Protein AF-A0A4R6N7V6-F1 (afdb_monomer_lite)

Foldseek 3Di:
DDDDDDDDDDDDPPPPPPPPPPADDLVLQAAKKWWDDDPDPPDDDQHIWMWHQHPPQKIWIDRVPDIDIFGWDDDPPFDIDTPPDPDWGFPDRDDQWTWIDDPNDITIIGGDDNPLLDDDLVLQVQLLVCLLVVVPVSVVVNVVSPDQQCQARPPFRDGSLLSNLLNQRQVSNVVSVVSPHDQCDATNVRDGSLRNNVVCPDDDRSVNVNVVSVVVPDD

Sequence (219 aa):
MRPPLAALGLVCALLGTVAQAKPPTAAALQGKWCWHETQTQGQSWPEKAQVEWLPQGRYSWSEPPFHLEGRWSLKPPDELEMSHHRGFRILLLQGDELHLGQFGGVFKFRRGSCAANSFSGQDRLSFHNAAASGDLPTLQKYLERGMSANLQDQVDGDTALIKAAKFCRPEAAQMLLARGADVGLRNQDGRRALDYARESRFHRGCAPLLQTLQDKTRP

Secondary structure (DSSP, 8-state):
---------------------PPPPHHHH-EEEEE-----TT--PPS--EEEEEGGGEEEEEETTEEEEEEEEEETTTEEEESS---EEEEEEETTEEEEEETTEEEEEEES-TTTT---HHHHHHHHHHHHHT-HHHHHHHHHTT--TTPBPSSS--BHHHHHHHTT-HHHHHHHHHTT--TT---TTS--HHHHHHH-TT-TT-HHHHHHHHHHH--

Structure (mmCIF, N/CA/C/O backbone):
data_AF-A0A4R6N7V6-F1
#
_entry.id   AF-A0A4R6N7V6-F1
#
loop_
_atom_site.group_PDB
_atom_site.id
_atom_site.type_symbol
_atom_site.label_atom_id
_atom_site.label_alt_id
_atom_site.label_comp_id
_atom_site.label_asym_id
_atom_site.label_entity_id
_atom_site.label_seq_id
_atom_site.pdbx_PDB_ins_code
_atom_site.Cartn_x
_atom_site.Cartn_y
_atom_site.Cartn_z
_atom_site.occupancy
_atom_site.B_iso_or_equiv
_atom_site.auth_seq_id
_atom_site.auth_comp_id
_atom_site.auth_asym_id
_atom_site.auth_atom_id
_atom_site.pdbx_PDB_model_num
ATOM 1 N N . MET A 1 1 ? -73.684 -20.434 -11.162 1.00 37.59 1 MET A N 1
ATOM 2 C CA . MET A 1 1 ? -73.554 -21.905 -11.244 1.00 37.59 1 MET A CA 1
ATOM 3 C C . MET A 1 1 ? -72.088 -22.259 -11.030 1.00 37.59 1 MET A C 1
ATOM 5 O O . MET A 1 1 ? -71.254 -21.724 -11.744 1.00 37.59 1 MET A O 1
ATOM 9 N N . ARG A 1 2 ? -71.765 -23.071 -10.017 1.00 38.47 2 ARG A N 1
ATOM 10 C CA . ARG A 1 2 ? -70.457 -23.742 -9.894 1.00 38.47 2 ARG A CA 1
ATOM 11 C C . ARG A 1 2 ? -70.564 -25.136 -10.518 1.00 38.47 2 ARG A C 1
ATOM 13 O O . ARG A 1 2 ? -71.610 -25.762 -10.347 1.00 38.47 2 ARG A O 1
ATOM 20 N N . PRO A 1 3 ? -69.473 -25.645 -11.107 1.00 36.84 3 PRO A N 1
ATOM 21 C CA . PRO A 1 3 ? -69.065 -27.024 -10.847 1.00 36.84 3 PRO A CA 1
ATOM 22 C C . PRO A 1 3 ? -67.589 -27.136 -10.383 1.00 36.84 3 PRO A C 1
ATOM 24 O O . PRO A 1 3 ? -66.882 -26.125 -10.371 1.00 36.84 3 PRO A O 1
ATOM 27 N N . PRO A 1 4 ? -67.152 -28.322 -9.899 1.00 38.34 4 PRO A N 1
ATOM 28 C CA . PRO A 1 4 ? -66.131 -28.446 -8.854 1.00 38.34 4 PRO A CA 1
ATOM 29 C C . PRO A 1 4 ? -64.849 -29.235 -9.227 1.00 38.34 4 PRO A C 1
ATOM 31 O O . PRO A 1 4 ? -64.819 -29.984 -10.191 1.00 38.34 4 PRO A O 1
ATOM 34 N N . LEU A 1 5 ? -63.849 -29.076 -8.344 1.00 36.34 5 LEU A N 1
ATOM 35 C CA . LEU A 1 5 ? -62.817 -30.015 -7.850 1.00 36.34 5 LEU A CA 1
ATOM 36 C C . LEU A 1 5 ? -61.797 -30.712 -8.793 1.00 36.34 5 LEU A C 1
ATOM 38 O O . LEU A 1 5 ? -62.112 -31.662 -9.493 1.00 36.34 5 LEU A O 1
ATOM 42 N N . ALA A 1 6 ? -60.527 -30.351 -8.526 1.00 36.16 6 ALA A N 1
ATOM 43 C CA . ALA A 1 6 ? -59.364 -31.219 -8.240 1.00 36.16 6 ALA A CA 1
ATOM 44 C C . ALA A 1 6 ? -58.473 -31.769 -9.381 1.00 36.16 6 ALA A C 1
ATOM 46 O O . ALA A 1 6 ? -58.868 -32.666 -10.111 1.00 36.16 6 ALA A O 1
ATOM 47 N N . ALA A 1 7 ? -57.209 -31.304 -9.396 1.00 33.12 7 ALA A N 1
ATOM 48 C CA . ALA A 1 7 ? -55.945 -32.066 -9.547 1.00 33.12 7 ALA A CA 1
ATOM 49 C C . ALA A 1 7 ? -54.769 -31.051 -9.623 1.00 33.12 7 ALA A C 1
ATOM 51 O O . ALA A 1 7 ? -54.726 -30.238 -10.535 1.00 33.12 7 ALA A O 1
ATOM 52 N N . LEU A 1 8 ? -53.984 -30.850 -8.553 1.00 34.19 8 LEU A N 1
ATOM 53 C CA . LEU A 1 8 ? -52.714 -31.530 -8.203 1.00 34.19 8 LEU A CA 1
ATOM 54 C C . LEU A 1 8 ? -51.454 -30.932 -8.870 1.00 34.19 8 LEU A C 1
ATOM 56 O O . LEU A 1 8 ? -51.364 -30.866 -10.087 1.00 34.19 8 LEU A O 1
ATOM 60 N N . GLY A 1 9 ? -50.459 -30.592 -8.033 1.00 30.03 9 GLY A N 1
ATOM 61 C CA . GLY A 1 9 ? -49.069 -30.270 -8.410 1.00 30.03 9 GLY A CA 1
ATOM 62 C C . GLY A 1 9 ? -48.677 -28.825 -8.083 1.00 30.03 9 GLY A C 1
ATOM 63 O O . GLY A 1 9 ? -48.771 -27.959 -8.936 1.00 30.03 9 GLY A O 1
ATOM 64 N N . LEU A 1 10 ? -48.491 -28.438 -6.818 1.00 39.94 10 LEU A N 1
ATOM 65 C CA . LEU A 1 10 ? -47.272 -28.589 -6.005 1.00 39.94 10 LEU A CA 1
ATOM 66 C C . LEU A 1 10 ? -46.024 -27.885 -6.587 1.00 39.94 10 LEU A C 1
ATOM 68 O O . LEU A 1 10 ? -45.655 -28.098 -7.734 1.00 39.94 10 LEU A O 1
ATOM 72 N N . VAL A 1 11 ? -45.320 -27.194 -5.680 1.00 35.72 11 VAL A N 1
ATOM 73 C CA . VAL A 1 11 ? -43.913 -26.746 -5.731 1.00 35.72 11 VAL A CA 1
ATOM 74 C C . VAL A 1 11 ? -43.648 -25.350 -6.311 1.00 35.72 11 VAL A C 1
ATOM 76 O O . VAL A 1 11 ? -43.401 -25.179 -7.494 1.00 35.72 11 VAL A O 1
ATOM 79 N N . CYS A 1 12 ? -43.595 -24.345 -5.429 1.00 32.97 12 CYS A N 1
ATOM 80 C CA . CYS A 1 12 ? -42.312 -23.749 -5.017 1.00 32.97 12 CYS A CA 1
ATOM 81 C C . CYS A 1 12 ? -42.538 -22.712 -3.903 1.00 32.97 12 CYS A C 1
ATOM 83 O O . CYS A 1 12 ? -42.585 -21.505 -4.130 1.00 32.97 12 CYS A O 1
ATOM 85 N N . ALA A 1 13 ? -42.663 -23.191 -2.664 1.00 41.22 13 ALA A N 1
ATOM 86 C CA . ALA A 1 13 ? -42.393 -22.357 -1.502 1.00 41.22 13 ALA A CA 1
ATOM 87 C C . ALA A 1 13 ? -40.869 -22.196 -1.395 1.00 41.22 13 ALA A C 1
ATOM 89 O O . ALA A 1 13 ? -40.188 -23.060 -0.852 1.00 41.22 13 ALA A O 1
ATOM 90 N N . LEU A 1 14 ? -40.331 -21.106 -1.938 1.00 40.03 14 LEU A N 1
ATOM 91 C CA . LEU A 1 14 ? -39.001 -20.613 -1.583 1.00 40.03 14 LEU A CA 1
ATOM 92 C C . LEU A 1 14 ? -39.169 -19.330 -0.772 1.00 40.03 14 LEU A C 1
ATOM 94 O O . LEU A 1 14 ? -38.752 -18.249 -1.171 1.00 40.03 14 LEU A O 1
ATOM 98 N N . LEU A 1 15 ? -39.767 -19.469 0.413 1.00 37.91 15 LEU A N 1
ATOM 99 C CA . LEU A 1 15 ? -39.394 -18.603 1.524 1.00 37.91 15 LEU A CA 1
ATOM 100 C C . LEU A 1 15 ? -38.026 -19.095 1.993 1.00 37.91 15 LEU A C 1
ATOM 102 O O . LEU A 1 15 ? -37.909 -19.851 2.954 1.00 37.91 15 LEU A O 1
ATOM 106 N N . GLY A 1 16 ? -36.988 -18.714 1.245 1.00 34.88 16 GLY A N 1
ATOM 107 C CA . GLY A 1 16 ? -35.634 -18.745 1.764 1.00 34.88 16 GLY A CA 1
ATOM 108 C C . GLY A 1 16 ? -35.645 -17.883 3.014 1.00 34.88 16 GLY A C 1
ATOM 109 O O . GLY A 1 16 ? -35.872 -16.677 2.939 1.00 34.88 16 GLY A O 1
ATOM 110 N N . THR A 1 17 ? -35.488 -18.518 4.169 1.00 36.88 17 THR A N 1
ATOM 111 C CA . THR A 1 17 ? -35.248 -17.831 5.428 1.00 36.88 17 THR A CA 1
ATOM 112 C C . THR A 1 17 ? -34.078 -16.889 5.195 1.00 36.88 17 THR A C 1
ATOM 114 O O . THR A 1 17 ? -32.943 -17.343 5.038 1.00 36.88 17 THR A O 1
ATOM 117 N N . VAL A 1 18 ? -34.342 -15.584 5.144 1.00 37.91 18 VAL A N 1
ATOM 118 C CA . VAL A 1 18 ? -33.296 -14.596 5.380 1.00 37.91 18 VAL A CA 1
ATOM 119 C C . VAL A 1 18 ? -32.830 -14.917 6.790 1.00 37.91 18 VAL A C 1
ATOM 121 O O . VAL A 1 18 ? -33.554 -14.654 7.750 1.00 37.91 18 VAL A O 1
ATOM 124 N N . ALA A 1 19 ? -31.699 -15.613 6.914 1.00 36.16 19 ALA A N 1
ATOM 125 C CA . ALA A 1 19 ? -31.069 -15.824 8.200 1.00 36.16 19 ALA A CA 1
ATOM 126 C C . ALA A 1 19 ? -30.895 -14.427 8.791 1.00 36.16 19 ALA A C 1
ATOM 128 O O . ALA A 1 19 ? -30.128 -13.622 8.263 1.00 36.16 19 ALA A O 1
ATOM 129 N N . GLN A 1 20 ? -31.693 -14.098 9.808 1.00 40.09 20 GLN A N 1
ATOM 130 C CA . GLN A 1 20 ? -31.536 -12.848 10.528 1.00 40.09 20 GLN A CA 1
ATOM 131 C C . GLN A 1 20 ? -30.113 -12.867 11.064 1.00 40.09 20 GLN A C 1
ATOM 133 O O . GLN A 1 20 ? -29.783 -13.675 11.935 1.00 40.09 20 GLN A O 1
ATOM 138 N N . ALA A 1 21 ? -29.250 -12.032 10.484 1.00 53.94 21 ALA A N 1
ATOM 139 C CA . ALA A 1 21 ? -27.926 -11.809 11.020 1.00 53.94 21 ALA A CA 1
ATOM 140 C C . ALA A 1 21 ? -28.129 -11.379 12.474 1.00 53.94 21 ALA A C 1
ATOM 142 O O . ALA A 1 21 ? -28.803 -10.384 12.747 1.00 53.94 21 ALA A O 1
ATOM 143 N N . LYS A 1 22 ? -27.642 -12.199 13.410 1.00 59.88 22 LYS A N 1
ATOM 144 C CA . LYS A 1 22 ? -27.745 -11.913 14.840 1.00 59.88 22 LYS A CA 1
ATOM 145 C C . LYS A 1 22 ? -27.205 -10.495 15.069 1.00 59.88 22 LYS A C 1
ATOM 147 O O . LYS A 1 22 ? -26.125 -10.200 14.551 1.00 59.88 22 LYS A O 1
ATOM 152 N N . PRO A 1 23 ? -27.916 -9.628 15.811 1.00 66.19 23 PRO A N 1
ATOM 153 C CA . PRO A 1 23 ? -27.448 -8.270 16.042 1.00 66.19 23 PRO A CA 1
ATOM 154 C C . PRO A 1 23 ? -26.047 -8.303 16.674 1.00 66.19 23 PRO A C 1
ATOM 156 O O . PRO A 1 23 ? -25.767 -9.193 17.493 1.00 66.19 23 PRO A O 1
ATOM 159 N N . PRO A 1 24 ? -25.155 -7.373 16.288 1.00 72.56 24 PRO A N 1
ATOM 160 C CA . PRO A 1 24 ? -23.795 -7.331 16.806 1.00 72.56 24 PRO A CA 1
ATOM 161 C C . PRO A 1 24 ? -23.833 -7.208 18.332 1.00 72.56 24 PRO A C 1
ATOM 163 O O . PRO A 1 24 ? -24.584 -6.410 18.892 1.00 72.56 24 PRO A O 1
ATOM 166 N N . THR A 1 25 ? -23.044 -8.027 19.028 1.00 82.38 25 THR A N 1
ATOM 167 C CA . THR A 1 25 ? -22.986 -8.001 20.495 1.00 82.38 25 THR A CA 1
ATOM 168 C C . THR A 1 25 ? -21.768 -7.226 20.969 1.00 82.38 25 THR A C 1
ATOM 170 O O . THR A 1 25 ? -20.714 -7.242 20.333 1.00 82.38 25 THR A O 1
ATOM 173 N N . ALA A 1 26 ? -21.877 -6.603 22.144 1.00 81.31 26 ALA A N 1
ATOM 174 C CA . ALA A 1 26 ? -20.753 -5.893 22.747 1.00 81.31 26 ALA A CA 1
ATOM 175 C C . ALA A 1 26 ? -19.537 -6.815 22.968 1.00 81.31 26 ALA A C 1
ATOM 177 O O . ALA A 1 26 ? -18.400 -6.399 22.776 1.00 81.31 26 ALA A O 1
ATOM 178 N N . ALA A 1 27 ? -19.774 -8.084 23.314 1.00 85.44 27 ALA A N 1
ATOM 179 C CA . ALA A 1 27 ? -18.719 -9.083 23.471 1.00 85.44 27 ALA A CA 1
ATOM 180 C C . ALA A 1 27 ? -17.977 -9.366 22.153 1.00 85.44 27 ALA A C 1
ATOM 182 O O . ALA A 1 27 ? -16.760 -9.508 22.161 1.00 85.44 27 ALA A O 1
ATOM 183 N N . ALA A 1 28 ? -18.685 -9.398 21.019 1.00 86.19 28 ALA A N 1
ATOM 184 C CA . ALA A 1 28 ? -18.066 -9.628 19.716 1.00 86.19 28 ALA A CA 1
ATOM 185 C C . ALA A 1 28 ? -17.146 -8.475 19.290 1.00 86.19 28 ALA A C 1
ATOM 187 O O . ALA A 1 28 ? -16.177 -8.715 18.577 1.00 86.19 28 ALA A O 1
ATOM 188 N N . LEU A 1 29 ? -17.397 -7.249 19.755 1.00 88.12 29 LEU A N 1
ATOM 189 C CA . LEU A 1 29 ? -16.518 -6.108 19.503 1.00 88.12 29 LEU A CA 1
ATOM 190 C C . LEU A 1 29 ? -15.270 -6.088 20.386 1.00 88.12 29 LEU A C 1
ATOM 192 O O . LEU A 1 29 ? -14.290 -5.477 19.991 1.00 88.12 29 LEU A O 1
ATOM 196 N N . GLN A 1 30 ? -15.256 -6.732 21.553 1.00 90.69 30 GLN A N 1
ATOM 197 C CA . GLN A 1 30 ? -14.123 -6.615 22.478 1.00 90.69 30 GLN A CA 1
ATOM 198 C C . GLN A 1 30 ? -12.783 -7.014 21.840 1.00 90.69 30 GLN A C 1
ATOM 200 O O . GLN A 1 30 ? -12.695 -7.996 21.099 1.00 90.69 30 GLN A O 1
ATOM 205 N N . GLY A 1 31 ? -11.735 -6.258 22.170 1.00 89.44 31 GLY A N 1
ATOM 206 C CA . GLY A 1 31 ? -10.368 -6.476 21.698 1.00 89.44 31 GLY A CA 1
ATOM 207 C C . GLY A 1 31 ? -9.863 -5.406 20.730 1.00 89.44 31 GLY A C 1
ATOM 208 O O . GLY A 1 31 ? -10.498 -4.371 20.529 1.00 89.44 31 GLY A O 1
ATOM 209 N N . LYS A 1 32 ? -8.680 -5.664 20.162 1.00 89.94 32 LYS A N 1
ATOM 210 C CA . LYS A 1 32 ? -7.960 -4.758 19.259 1.00 89.94 32 LYS A CA 1
ATOM 211 C C . LYS A 1 32 ? -8.359 -4.977 17.806 1.00 89.94 32 LYS A C 1
ATOM 213 O O . LYS A 1 32 ? -8.341 -6.108 17.316 1.00 89.94 32 LYS A O 1
ATOM 218 N N . TRP A 1 33 ? -8.648 -3.876 17.128 1.00 89.69 33 TRP A N 1
ATOM 219 C CA . TRP A 1 33 ? -9.043 -3.822 15.732 1.00 89.69 33 TRP A CA 1
ATOM 220 C C . TRP A 1 33 ? -8.186 -2.808 14.998 1.00 89.69 33 TRP A C 1
ATOM 222 O O . TRP A 1 33 ? -8.053 -1.656 15.410 1.00 89.69 33 TRP A O 1
ATOM 232 N N . CYS A 1 34 ? -7.616 -3.248 13.889 1.00 84.75 34 CYS A N 1
ATOM 233 C CA . CYS A 1 34 ? -6.661 -2.478 13.118 1.00 84.75 34 CYS A CA 1
ATOM 234 C C . CYS A 1 34 ? -7.276 -2.138 11.776 1.00 84.75 34 CYS A C 1
ATOM 236 O O . CYS A 1 34 ? -7.773 -3.029 11.087 1.00 84.75 34 CYS A O 1
ATOM 238 N N . TRP A 1 35 ? -7.239 -0.865 11.403 1.00 80.81 35 TRP A N 1
ATOM 239 C CA . TRP A 1 35 ? -7.712 -0.435 10.098 1.00 80.81 35 TRP A CA 1
ATOM 240 C C . TRP A 1 35 ? -6.975 -1.190 8.986 1.00 80.81 35 TRP A C 1
ATOM 242 O O . TRP A 1 35 ? -5.749 -1.321 9.017 1.00 80.81 35 TRP A O 1
ATOM 252 N N . HIS A 1 36 ? -7.722 -1.688 8.004 1.00 71.81 36 HIS A N 1
ATOM 253 C CA . HIS A 1 36 ? -7.173 -2.255 6.779 1.00 71.81 36 HIS A CA 1
ATOM 254 C C . HIS A 1 36 ? -8.005 -1.772 5.599 1.00 71.81 36 HIS A C 1
ATOM 256 O O . HIS A 1 36 ? -9.191 -2.051 5.520 1.00 71.81 36 HIS A O 1
ATOM 262 N N . GLU A 1 37 ? -7.345 -1.071 4.682 1.00 64.44 37 GLU A N 1
ATOM 263 C CA . GLU A 1 37 ? -7.803 -0.812 3.318 1.00 64.44 37 GLU A CA 1
ATOM 264 C C . GLU A 1 37 ? -9.212 -0.211 3.164 1.00 64.44 37 GLU A C 1
ATOM 266 O O . GLU A 1 37 ? -10.248 -0.866 3.272 1.00 64.44 37 GLU A O 1
ATOM 271 N N . THR A 1 38 ? -9.249 1.049 2.738 1.00 51.81 38 THR A N 1
ATOM 272 C CA . THR A 1 38 ? -10.447 1.621 2.123 1.00 51.81 38 THR A CA 1
ATOM 273 C C . THR A 1 38 ? -10.030 2.247 0.801 1.00 51.81 38 THR A C 1
ATOM 275 O O . THR A 1 38 ? -9.374 3.284 0.770 1.00 51.81 38 THR A O 1
ATOM 278 N N . GLN A 1 39 ? -10.376 1.599 -0.316 1.00 48.50 39 GLN A N 1
ATOM 279 C CA . GLN A 1 39 ? -10.468 2.302 -1.592 1.00 48.50 39 GLN A CA 1
ATOM 280 C C . GLN A 1 39 ? -11.584 3.336 -1.439 1.00 48.50 39 GLN A C 1
ATOM 282 O O . GLN A 1 39 ? -12.756 3.045 -1.659 1.00 48.50 39 GLN A O 1
ATOM 287 N N . THR A 1 40 ? -11.235 4.539 -1.004 1.00 42.84 40 THR A N 1
ATOM 288 C CA . THR A 1 40 ? -12.068 5.709 -1.248 1.00 42.84 40 THR A CA 1
ATOM 289 C C . THR A 1 40 ? -11.415 6.443 -2.399 1.00 42.84 40 THR A C 1
ATOM 291 O O . THR A 1 40 ? -10.235 6.787 -2.351 1.00 42.84 40 THR A O 1
ATOM 294 N N . GLN A 1 41 ? -12.160 6.578 -3.494 1.00 40.44 41 GLN A N 1
ATOM 295 C CA . GLN A 1 41 ? -11.747 7.340 -4.663 1.00 40.44 41 GLN A CA 1
ATOM 296 C C . GLN A 1 41 ? -11.276 8.731 -4.208 1.00 40.44 41 GLN A C 1
ATOM 298 O O . GLN A 1 41 ? -12.087 9.582 -3.860 1.00 40.44 41 GLN A O 1
ATOM 303 N N . GLY A 1 42 ? -9.959 8.937 -4.175 1.00 41.78 42 GLY A N 1
ATOM 304 C CA . GLY A 1 42 ? -9.339 10.250 -4.005 1.00 41.78 42 GLY A CA 1
ATOM 305 C C . GLY A 1 42 ? -9.294 10.848 -2.594 1.00 41.78 42 GLY A C 1
ATOM 306 O O . GLY A 1 42 ? -8.946 12.021 -2.491 1.00 41.78 42 GLY A O 1
ATOM 307 N N . GLN A 1 43 ? -9.588 10.109 -1.516 1.00 39.31 43 GLN A N 1
ATOM 308 C CA . GLN A 1 43 ? -9.437 10.637 -0.150 1.00 39.31 43 GLN A CA 1
ATOM 309 C C . GLN A 1 43 ? -8.520 9.755 0.705 1.00 39.31 43 GLN A C 1
ATOM 311 O O . GLN A 1 43 ? -8.891 8.678 1.160 1.00 39.31 43 GLN A O 1
ATOM 316 N N . SER A 1 44 ? -7.291 10.223 0.939 1.00 41.09 44 SER A N 1
ATOM 317 C CA . SER A 1 44 ? -6.374 9.603 1.896 1.00 41.09 44 SER A CA 1
ATOM 318 C C . SER A 1 44 ? -6.794 9.983 3.319 1.00 41.09 44 SER A C 1
ATOM 320 O O . SER A 1 44 ? -6.479 11.072 3.800 1.00 41.09 44 SER A O 1
ATOM 322 N N . TRP A 1 45 ? -7.524 9.104 3.997 1.00 47.28 45 TRP A N 1
ATOM 323 C CA . TRP A 1 45 ? -7.708 9.197 5.448 1.00 47.28 45 TRP A CA 1
ATOM 324 C C . TRP A 1 45 ? -6.400 8.821 6.156 1.00 47.28 45 TRP A C 1
ATOM 326 O O . TRP A 1 45 ? -5.619 8.053 5.581 1.00 47.28 45 TRP A O 1
ATOM 336 N N . PRO A 1 46 ? -6.115 9.369 7.356 1.00 45.00 46 PRO A N 1
ATOM 337 C CA . PRO A 1 46 ? -4.852 9.125 8.033 1.00 45.00 46 PRO A CA 1
ATOM 338 C C . PRO A 1 46 ? -4.625 7.623 8.173 1.00 45.00 46 PRO A C 1
ATOM 340 O O . PRO A 1 46 ? -5.423 6.878 8.744 1.00 45.00 46 PRO A O 1
ATOM 343 N N . GLU A 1 47 ? -3.525 7.179 7.574 1.00 53.75 47 GLU A N 1
ATOM 344 C CA . GLU A 1 47 ? -3.055 5.813 7.672 1.00 53.75 47 GLU A CA 1
ATOM 345 C C . GLU A 1 47 ? -2.930 5.468 9.162 1.00 53.75 47 GLU A C 1
ATOM 347 O O . GLU A 1 47 ? -2.180 6.137 9.876 1.00 53.75 47 GLU A O 1
ATOM 352 N N . LYS A 1 48 ? -3.579 4.374 9.587 1.00 64.75 48 LYS A N 1
ATOM 353 C CA . LYS A 1 48 ? -3.494 3.765 10.933 1.00 64.75 48 LYS A CA 1
ATOM 354 C C . LYS A 1 48 ? -4.512 4.294 11.957 1.00 64.75 48 LYS A C 1
ATOM 356 O O . LYS A 1 48 ? -4.118 4.709 13.042 1.00 64.75 48 LYS A O 1
ATOM 361 N N . ALA A 1 49 ? -5.810 4.174 11.674 1.00 74.19 49 ALA A N 1
ATOM 362 C CA . ALA A 1 49 ? -6.785 4.087 12.760 1.00 74.19 49 ALA A CA 1
ATOM 363 C C . ALA A 1 49 ? -6.688 2.701 13.425 1.00 74.19 49 ALA A C 1
ATOM 365 O O . ALA A 1 49 ? -6.718 1.665 12.761 1.00 74.19 49 ALA A O 1
ATOM 366 N N . GLN A 1 50 ? -6.566 2.653 14.741 1.00 84.88 50 GLN A N 1
ATOM 367 C CA . GLN A 1 50 ? -6.799 1.439 15.516 1.00 84.88 50 GLN A CA 1
ATOM 368 C C . GLN A 1 50 ? -7.824 1.740 16.593 1.00 84.88 50 GLN A C 1
ATOM 370 O O . GLN A 1 50 ? -7.807 2.816 17.192 1.00 84.88 50 GLN A O 1
ATOM 375 N N . VAL A 1 51 ? -8.693 0.773 16.853 1.00 88.75 51 VAL A N 1
ATOM 376 C CA . VAL A 1 51 ? -9.664 0.851 17.933 1.00 88.75 51 VAL A CA 1
ATOM 377 C C . VAL A 1 51 ? -9.540 -0.381 18.810 1.00 88.75 51 VAL A C 1
ATOM 379 O O . VAL A 1 51 ? -9.547 -1.516 18.339 1.00 88.75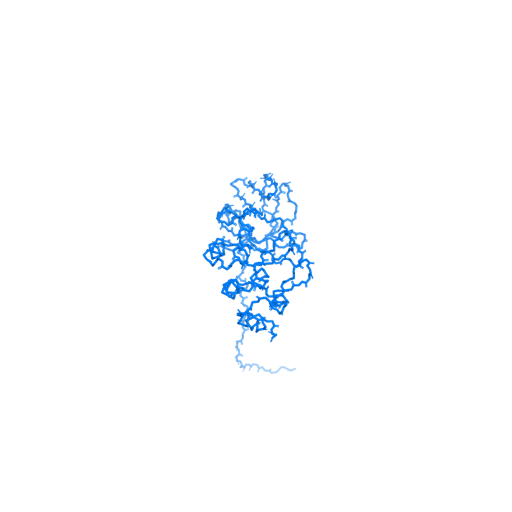 51 VAL A O 1
ATOM 382 N N . GLU A 1 52 ? -9.390 -0.158 20.105 1.00 91.31 52 GLU A N 1
ATOM 383 C CA . GLU A 1 52 ? -9.443 -1.198 21.116 1.00 91.31 52 GLU A CA 1
ATOM 384 C C . GLU A 1 52 ? -10.722 -1.029 21.926 1.00 91.31 52 GLU A C 1
ATOM 386 O O . GLU A 1 52 ? -10.891 -0.048 22.652 1.00 91.31 52 GLU A O 1
ATOM 391 N N . TRP A 1 53 ? -11.630 -1.994 21.804 1.00 90.19 53 TRP A N 1
ATOM 392 C CA . TRP A 1 53 ? -12.850 -2.042 22.599 1.00 90.19 53 TRP A CA 1
ATOM 393 C C . TRP A 1 53 ? -12.552 -2.774 23.905 1.00 90.19 53 TRP A C 1
ATOM 395 O O . TRP A 1 53 ? -12.421 -4.000 23.952 1.00 90.19 53 TRP A O 1
ATOM 405 N N . LEU A 1 54 ? -12.422 -1.997 24.971 1.00 88.75 54 LEU A N 1
ATOM 406 C CA . LEU A 1 54 ? -12.084 -2.455 26.309 1.00 88.75 54 LEU A CA 1
ATOM 407 C C . LEU A 1 54 ? -13.342 -2.920 27.073 1.00 88.75 54 LEU A C 1
ATOM 409 O O . LEU A 1 54 ? -14.469 -2.503 26.767 1.00 88.75 54 LEU A O 1
ATOM 413 N N . PRO A 1 55 ? -13.174 -3.749 28.120 1.00 87.06 55 PRO A N 1
ATOM 414 C CA . PRO A 1 55 ? -14.266 -4.124 29.012 1.00 87.06 55 PRO A CA 1
ATOM 415 C C . PRO A 1 55 ? -14.981 -2.913 29.628 1.00 87.06 55 PRO A C 1
ATOM 417 O O . PRO A 1 55 ? -14.409 -1.827 29.758 1.00 87.06 55 PRO A O 1
ATOM 420 N N . GLN A 1 56 ? -16.221 -3.136 30.079 1.00 86.31 56 GLN A N 1
ATOM 421 C CA . GLN A 1 56 ? -17.068 -2.129 30.741 1.00 86.31 56 GLN A CA 1
ATOM 422 C C . GLN A 1 56 ? -17.445 -0.935 29.844 1.00 86.31 56 GLN A C 1
ATOM 424 O O . GLN A 1 56 ? -17.664 0.171 30.335 1.00 86.31 56 GLN A O 1
ATOM 429 N N . GLY A 1 57 ? -17.522 -1.150 28.527 1.00 88.88 57 GLY A N 1
ATOM 430 C CA . GLY A 1 57 ? -17.946 -0.115 27.582 1.00 88.88 57 GLY A CA 1
ATOM 431 C C . GLY A 1 57 ? -16.930 1.015 27.442 1.00 88.88 57 GLY A C 1
ATOM 432 O O . GLY A 1 57 ? -17.323 2.163 27.270 1.00 88.88 57 GLY A O 1
ATOM 433 N N . ARG A 1 58 ? -15.628 0.726 27.556 1.00 92.88 58 ARG A N 1
ATOM 434 C CA . ARG A 1 58 ? -14.549 1.691 27.288 1.00 92.88 58 ARG A CA 1
ATOM 435 C C . ARG A 1 58 ? -13.908 1.422 25.934 1.00 92.88 58 ARG A C 1
ATOM 437 O O . ARG A 1 58 ? -13.910 0.283 25.479 1.00 92.88 58 ARG A O 1
ATOM 444 N N . TYR A 1 59 ? -13.364 2.445 25.292 1.00 92.69 59 TYR A N 1
ATOM 445 C CA . TYR A 1 59 ? -12.571 2.276 24.077 1.00 92.69 59 TYR A CA 1
ATOM 446 C C . TYR A 1 59 ? -11.326 3.160 24.106 1.00 92.69 59 TYR A C 1
ATOM 448 O O . TYR A 1 59 ? -11.335 4.217 24.740 1.00 92.69 59 TYR A O 1
ATOM 456 N N . SER A 1 60 ? -10.288 2.724 23.397 1.00 90.12 60 SER A N 1
ATOM 457 C CA . SER A 1 60 ? -9.149 3.545 22.985 1.00 90.12 60 SER A CA 1
ATOM 458 C C . SER A 1 60 ? -9.122 3.585 21.461 1.00 90.12 60 SER A C 1
ATOM 460 O O . SER A 1 60 ? -9.270 2.557 20.803 1.00 90.12 60 SER A O 1
ATOM 462 N N . TRP A 1 61 ? -8.989 4.777 20.904 1.00 87.62 61 TRP A N 1
ATOM 463 C CA . TRP A 1 61 ? -8.856 5.037 19.483 1.00 87.62 61 TRP A CA 1
ATOM 464 C C . TRP A 1 61 ? -7.531 5.749 19.252 1.00 87.62 61 TRP A C 1
ATOM 466 O O . TRP A 1 61 ? -7.233 6.745 19.910 1.00 87.62 61 TRP A O 1
ATOM 476 N N . SER A 1 62 ? -6.734 5.264 18.308 1.00 82.81 62 SER A N 1
ATOM 477 C CA . SER A 1 62 ? -5.472 5.901 17.949 1.00 82.81 62 SER A CA 1
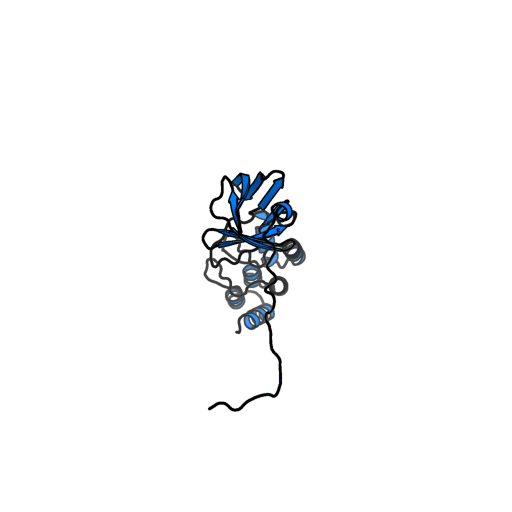ATOM 478 C C . SER A 1 62 ? -5.376 6.071 16.444 1.00 82.81 62 SER A C 1
ATOM 480 O O . SER A 1 62 ? -5.538 5.112 15.700 1.00 82.81 62 SER A O 1
ATOM 482 N N . GLU A 1 63 ? -5.100 7.304 16.035 1.00 78.12 63 GLU A N 1
ATOM 483 C CA . GLU A 1 63 ? -4.849 7.746 14.666 1.00 78.12 63 GLU A CA 1
ATOM 484 C C . GLU A 1 63 ? -3.710 8.756 14.727 1.00 78.12 63 GLU A C 1
ATOM 486 O O . GLU A 1 63 ? -3.969 9.898 15.091 1.00 78.12 63 GLU A O 1
ATOM 491 N N . PRO A 1 64 ? -2.452 8.402 14.424 1.00 61.91 64 PRO A N 1
ATOM 492 C CA . PRO A 1 64 ? -1.331 9.318 14.608 1.00 61.91 64 PRO A CA 1
ATOM 493 C C . PRO A 1 64 ? -1.575 10.693 13.950 1.00 61.91 64 PRO A C 1
ATOM 495 O O . PRO A 1 64 ? -1.881 10.738 12.758 1.00 61.91 64 PRO A O 1
ATOM 498 N N . PRO A 1 65 ? -1.421 11.817 14.682 1.00 62.62 65 PRO A N 1
ATOM 499 C CA . PRO A 1 65 ? -0.873 11.952 16.043 1.00 62.62 65 PRO A CA 1
ATOM 500 C C . PRO A 1 65 ? -1.902 11.854 17.190 1.00 62.62 65 PRO A C 1
ATOM 502 O O . PRO A 1 65 ? -1.545 12.001 18.356 1.00 62.62 65 PRO A O 1
ATOM 505 N N . PHE A 1 66 ? -3.175 11.658 16.878 1.00 76.44 66 PHE A N 1
ATOM 506 C CA . PHE A 1 66 ? -4.292 11.662 17.809 1.00 76.44 66 PHE A CA 1
ATOM 507 C C . PHE A 1 66 ? -4.447 10.341 18.572 1.00 76.44 66 PHE A C 1
ATOM 509 O O . PHE A 1 66 ? -4.298 9.233 18.047 1.00 76.44 66 PHE A O 1
ATOM 516 N N . HIS A 1 67 ? -4.807 10.479 19.843 1.00 82.94 67 HIS A N 1
ATOM 517 C CA . HIS A 1 67 ? -5.212 9.383 20.707 1.00 82.94 67 HIS A CA 1
ATOM 518 C C . HIS A 1 67 ? -6.405 9.841 21.540 1.00 82.94 67 HIS A C 1
ATOM 520 O O . HIS 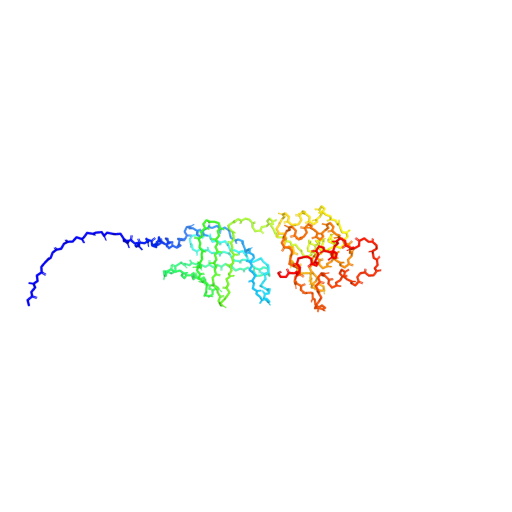A 1 67 ? -6.356 10.897 22.172 1.00 82.94 67 HIS A O 1
ATOM 526 N N . LEU A 1 68 ? -7.477 9.058 21.525 1.00 87.50 68 LEU A N 1
ATOM 527 C CA . LEU A 1 68 ? -8.727 9.359 22.206 1.00 87.50 68 LEU A CA 1
ATOM 528 C C . LEU A 1 68 ? -9.182 8.138 22.994 1.00 87.50 68 LEU A C 1
ATOM 530 O O . LEU A 1 68 ? -9.172 7.019 22.496 1.00 87.50 68 LEU A O 1
ATOM 534 N N . GLU A 1 69 ? -9.647 8.365 24.212 1.00 91.00 69 GLU A N 1
ATOM 535 C CA . GLU A 1 69 ? -10.296 7.340 25.021 1.00 91.00 69 GLU A CA 1
ATOM 536 C C . GLU A 1 69 ? -11.700 7.797 25.372 1.00 91.00 69 GLU A C 1
ATOM 538 O O . GLU A 1 69 ? -11.981 8.991 25.466 1.00 91.00 69 GLU A O 1
ATOM 543 N N . GLY A 1 70 ? -12.613 6.859 25.570 1.00 91.62 70 GLY A N 1
ATOM 544 C CA . GLY A 1 70 ? -13.968 7.219 25.948 1.00 91.62 70 GLY A CA 1
ATOM 545 C C . GLY A 1 70 ? -14.810 6.030 26.344 1.00 91.62 70 GLY A C 1
ATOM 546 O O . GLY A 1 70 ? -14.320 4.914 26.536 1.00 91.62 70 GLY A O 1
ATOM 547 N N . ARG A 1 71 ? -16.111 6.288 26.466 1.00 92.12 71 ARG A N 1
ATOM 548 C CA . ARG A 1 71 ? -17.114 5.247 26.643 1.00 92.12 71 ARG A CA 1
ATOM 549 C C . ARG A 1 71 ? -17.841 4.987 25.339 1.00 92.12 71 ARG A C 1
ATOM 551 O O . ARG A 1 71 ? -18.044 5.905 24.544 1.00 92.12 71 ARG A O 1
ATOM 558 N N . TRP A 1 72 ? -18.243 3.742 25.149 1.00 90.69 72 TRP A N 1
ATOM 559 C CA . TRP A 1 72 ? -19.080 3.331 24.039 1.00 90.69 72 TRP A CA 1
ATOM 560 C C . TRP A 1 72 ? -20.269 2.505 24.509 1.00 90.69 72 TRP A C 1
ATOM 562 O O . TRP A 1 72 ? -20.238 1.874 25.568 1.00 90.69 72 TRP A O 1
ATOM 572 N N . SER A 1 73 ? -21.318 2.507 23.696 1.00 88.00 73 SER A N 1
ATOM 573 C CA . SER A 1 73 ? -22.470 1.629 23.869 1.00 88.00 73 SER A CA 1
ATOM 574 C C . SER A 1 73 ? -23.071 1.265 22.515 1.00 88.00 73 SER A C 1
ATOM 576 O O . SER A 1 73 ? -22.901 2.000 21.542 1.00 88.00 73 SER A O 1
ATOM 578 N N . LEU A 1 74 ? -23.759 0.123 22.458 1.00 85.94 74 LEU A N 1
ATOM 579 C CA . LEU A 1 74 ? -24.560 -0.260 21.299 1.00 85.94 74 LEU A CA 1
ATOM 580 C C . LEU A 1 74 ? -26.004 0.126 21.553 1.00 85.94 74 LEU A C 1
ATOM 582 O O . LEU A 1 74 ? -26.624 -0.375 22.495 1.00 85.94 74 LEU A O 1
ATOM 586 N N . LYS A 1 75 ? -26.536 0.983 20.690 1.00 82.69 75 LYS A N 1
ATOM 587 C CA . LYS A 1 75 ? -27.964 1.253 20.624 1.00 82.69 75 LYS A CA 1
ATOM 588 C C . LYS A 1 75 ? -28.574 0.403 19.509 1.00 82.69 75 LYS A C 1
ATOM 590 O O . LYS A 1 75 ? -28.056 0.398 18.391 1.00 82.69 75 LYS A O 1
ATOM 595 N N . PRO A 1 76 ? -29.647 -0.356 19.790 1.00 74.69 76 PRO A N 1
ATOM 596 C CA . PRO A 1 76 ? -30.331 -1.113 18.753 1.00 74.69 76 PRO A CA 1
ATOM 597 C C . PRO A 1 76 ? -30.811 -0.195 17.613 1.00 74.69 76 PRO A C 1
ATOM 599 O O . PRO A 1 76 ? -31.306 0.895 17.903 1.00 74.69 76 PRO A O 1
ATOM 602 N N . PRO A 1 77 ? -30.740 -0.638 16.343 1.00 66.88 77 PRO A N 1
ATOM 603 C CA . PRO A 1 77 ? -30.308 -1.970 15.899 1.00 66.88 77 PRO A CA 1
ATOM 604 C C . PRO A 1 77 ? -28.794 -2.119 15.635 1.00 66.88 77 PRO A C 1
ATOM 606 O O . PRO A 1 77 ? -28.297 -3.243 15.670 1.00 66.88 77 PRO A O 1
ATOM 609 N N . ASP A 1 78 ? -28.065 -1.032 15.381 1.00 69.88 78 ASP A N 1
ATOM 610 C CA . ASP A 1 78 ? -26.691 -1.064 14.849 1.00 69.88 78 ASP A CA 1
ATOM 611 C C . ASP A 1 78 ? -25.866 0.206 15.147 1.00 69.88 78 ASP A C 1
ATOM 613 O O . ASP A 1 78 ? -24.788 0.417 14.577 1.00 69.88 78 ASP A O 1
ATOM 617 N N . GLU A 1 79 ? -26.371 1.075 16.020 1.00 79.69 79 GLU A N 1
ATOM 618 C CA . GLU A 1 79 ? -25.756 2.366 16.297 1.00 79.69 79 GLU A CA 1
ATOM 619 C C . GLU A 1 79 ? -24.662 2.223 17.359 1.00 79.69 79 GLU A C 1
ATOM 621 O O . GLU A 1 79 ? -24.881 1.701 18.457 1.00 79.69 79 GLU A O 1
ATOM 626 N N . LEU A 1 80 ? -23.463 2.691 17.009 1.00 85.44 80 LEU A N 1
ATOM 627 C CA . LEU A 1 80 ? -22.307 2.710 17.888 1.00 85.44 80 LEU A CA 1
ATOM 628 C C . LEU A 1 80 ? -22.129 4.128 18.420 1.00 85.44 80 LEU A C 1
ATOM 630 O O . LEU A 1 80 ? -21.609 5.011 17.737 1.00 85.44 80 LEU A O 1
ATOM 634 N N . GLU A 1 81 ? -22.547 4.348 19.661 1.00 83.56 81 GLU A N 1
ATOM 635 C CA . GLU A 1 81 ? -22.315 5.628 20.319 1.00 83.56 81 GLU A CA 1
ATOM 636 C C . GLU A 1 81 ? -20.957 5.637 21.000 1.00 83.56 81 GLU A C 1
ATOM 638 O O . GLU A 1 81 ? -20.652 4.735 21.778 1.00 83.56 81 GLU A O 1
ATOM 643 N N . MET A 1 82 ? -20.167 6.682 20.749 1.00 83.31 82 MET A N 1
ATOM 644 C CA . MET A 1 82 ? -18.860 6.906 21.361 1.00 83.31 82 MET A CA 1
ATOM 645 C C . MET A 1 82 ? -18.796 8.329 21.918 1.00 83.31 82 MET A C 1
ATOM 647 O O . MET A 1 82 ? -19.242 9.276 21.275 1.00 83.31 82 MET A O 1
ATOM 651 N N . SER A 1 83 ? -18.211 8.507 23.105 1.00 79.50 83 SER A N 1
ATOM 652 C CA . SER A 1 83 ? -18.195 9.812 23.791 1.00 79.50 83 SER A CA 1
ATOM 653 C C . SER A 1 83 ? -17.552 10.948 22.979 1.00 79.50 83 SER A C 1
ATOM 655 O O . SER A 1 83 ? -17.979 12.091 23.113 1.00 79.50 83 SER A O 1
ATOM 657 N N . HIS A 1 84 ? -16.559 10.647 22.132 1.00 77.12 84 HIS A N 1
ATOM 658 C CA . HIS A 1 84 ? -15.814 11.649 21.352 1.00 77.12 84 HIS A CA 1
ATOM 659 C C . HIS A 1 84 ? -16.010 11.537 19.832 1.00 77.12 84 HIS A C 1
ATOM 661 O O . HIS A 1 84 ? -15.585 12.425 19.098 1.00 77.12 84 HIS A O 1
ATOM 667 N N . HIS A 1 85 ? -16.681 10.486 19.352 1.00 68.75 85 HIS A N 1
ATOM 668 C CA . HIS A 1 85 ? -16.960 10.286 17.930 1.00 68.75 85 HIS A CA 1
ATOM 669 C C . HIS A 1 85 ? -18.464 10.151 17.717 1.00 68.75 85 HIS A C 1
ATOM 671 O O . HIS A 1 85 ? -19.109 9.275 18.285 1.00 68.75 85 HIS A O 1
ATOM 677 N N . ARG A 1 86 ? -19.037 11.023 16.883 1.00 69.06 86 ARG A N 1
ATOM 678 C CA . ARG A 1 86 ? -20.461 10.959 16.536 1.00 69.06 86 ARG A CA 1
ATOM 679 C C . ARG A 1 86 ? -20.658 10.227 15.213 1.00 69.06 86 ARG A C 1
ATOM 681 O O . ARG A 1 86 ? -19.892 10.436 14.276 1.00 69.06 86 ARG A O 1
ATOM 688 N N . GLY A 1 87 ? -21.724 9.434 15.130 1.00 74.75 87 GLY A N 1
ATOM 689 C CA . GLY A 1 87 ? -22.261 8.944 13.860 1.00 74.75 87 GLY A CA 1
ATOM 690 C C . GLY A 1 87 ? -21.582 7.711 13.266 1.00 74.75 87 GLY A C 1
ATOM 691 O O . GLY A 1 87 ? -21.698 7.516 12.059 1.00 74.75 87 GLY A O 1
ATOM 692 N N . PHE A 1 88 ? -20.890 6.896 14.070 1.00 83.69 88 PHE A N 1
ATOM 693 C CA . PHE A 1 88 ? -20.454 5.574 13.620 1.00 83.69 88 PHE A CA 1
ATOM 694 C C . PHE A 1 88 ? -21.608 4.565 13.689 1.00 83.69 88 PHE A C 1
ATOM 696 O O . PHE A 1 88 ? -22.350 4.504 14.669 1.00 83.69 88 PHE A O 1
ATOM 703 N N . ARG A 1 89 ? -21.745 3.741 12.650 1.00 84.81 89 ARG A N 1
ATOM 704 C CA . ARG A 1 89 ? -22.690 2.611 12.610 1.00 84.81 89 ARG A CA 1
ATOM 705 C C . ARG A 1 89 ? -21.948 1.333 12.279 1.00 84.81 89 ARG A C 1
ATOM 707 O O . ARG A 1 89 ? -21.031 1.364 11.460 1.00 84.81 89 ARG A O 1
ATOM 714 N N . ILE A 1 90 ? -22.339 0.217 12.880 1.00 87.12 90 ILE A N 1
ATOM 715 C CA . ILE A 1 90 ? -21.764 -1.084 12.530 1.00 87.12 90 ILE A CA 1
ATOM 716 C C . ILE A 1 90 ? -22.432 -1.557 11.246 1.00 87.12 90 ILE A C 1
ATOM 718 O O . ILE A 1 90 ? -23.588 -1.962 11.256 1.00 87.12 90 ILE A O 1
ATOM 722 N N . LEU A 1 91 ? -21.693 -1.513 10.140 1.00 85.25 91 LEU A N 1
ATOM 723 C CA . LEU A 1 91 ? -22.168 -2.006 8.848 1.00 85.25 91 LEU A CA 1
ATOM 724 C C . LEU A 1 91 ? -21.957 -3.517 8.714 1.00 85.25 91 LEU A C 1
ATOM 726 O O . LEU A 1 91 ? -22.765 -4.203 8.094 1.00 85.25 91 LEU A O 1
ATOM 730 N N . LEU A 1 92 ? -20.874 -4.039 9.301 1.00 85.75 92 LEU A N 1
ATOM 731 C CA . LEU A 1 92 ? -20.544 -5.462 9.297 1.00 85.75 92 LEU A CA 1
ATOM 732 C C . LEU A 1 92 ? -19.724 -5.823 10.538 1.00 85.75 92 LEU A C 1
ATOM 734 O O . LEU A 1 92 ? -18.809 -5.095 10.911 1.00 85.75 92 LEU A O 1
ATOM 738 N N . LEU A 1 93 ? -20.041 -6.963 11.153 1.00 87.31 93 LEU A N 1
ATOM 739 C CA . LEU A 1 93 ? -19.221 -7.604 12.182 1.00 87.31 93 LEU A CA 1
ATOM 740 C C . LEU A 1 93 ? -19.299 -9.123 11.992 1.00 87.31 93 LEU A C 1
ATOM 742 O O . LEU A 1 93 ? -20.283 -9.749 12.388 1.00 87.31 93 LEU A O 1
ATOM 746 N N . GLN A 1 94 ? -18.285 -9.713 11.356 1.00 85.25 94 GLN A N 1
ATOM 747 C CA . GLN A 1 94 ? -18.225 -11.149 11.067 1.00 85.25 94 GLN A CA 1
ATOM 748 C C . GLN A 1 94 ? -16.808 -11.679 11.298 1.00 85.25 94 GLN A C 1
ATOM 750 O O . GLN A 1 94 ? -15.862 -11.256 10.641 1.00 85.25 94 GLN A O 1
ATOM 755 N N . GLY A 1 95 ? -16.659 -12.614 12.243 1.00 86.31 95 GLY A N 1
ATOM 756 C CA . GLY A 1 95 ? -15.359 -13.188 12.600 1.00 86.31 95 GLY A CA 1
ATOM 757 C C . GLY A 1 95 ? -14.346 -12.118 13.024 1.00 86.31 95 GLY A C 1
ATOM 758 O O . GLY A 1 95 ? -14.506 -11.470 14.065 1.00 86.31 95 GLY A O 1
ATOM 759 N N . ASP A 1 96 ? -13.325 -11.940 12.188 1.00 86.94 96 ASP A N 1
ATOM 760 C CA . ASP A 1 96 ? -12.233 -10.987 12.388 1.00 86.94 96 ASP A CA 1
ATOM 761 C C . ASP A 1 96 ? -12.399 -9.692 11.587 1.00 86.94 96 ASP A C 1
ATOM 763 O O . ASP A 1 96 ? -11.460 -8.905 11.535 1.00 86.94 96 ASP A O 1
ATOM 767 N N . GLU A 1 97 ? -13.562 -9.444 10.983 1.00 87.06 97 GLU A N 1
ATOM 768 C CA . GLU A 1 97 ? -13.831 -8.265 10.158 1.00 87.06 97 GLU A CA 1
ATOM 769 C C . GLU A 1 97 ? -14.907 -7.358 10.779 1.00 87.06 97 GLU A C 1
ATOM 771 O O . GLU A 1 97 ? -15.970 -7.822 11.203 1.00 87.06 97 GLU A O 1
ATOM 776 N N . LEU A 1 98 ? -14.615 -6.054 10.827 1.00 88.56 98 LEU A N 1
ATOM 777 C CA . LEU A 1 98 ? -15.480 -4.998 11.352 1.00 88.56 98 LEU A CA 1
ATOM 778 C C . LEU A 1 98 ? -15.530 -3.830 10.368 1.00 88.56 98 LEU A C 1
ATOM 780 O O . LEU A 1 98 ? -14.504 -3.219 10.080 1.00 88.56 98 LEU A O 1
ATOM 784 N N . HIS A 1 99 ? -16.717 -3.477 9.878 1.00 87.69 99 HIS A N 1
ATOM 785 C CA . HIS A 1 99 ? -16.926 -2.286 9.054 1.00 87.69 99 HIS A CA 1
ATOM 786 C C . HIS A 1 99 ? -17.741 -1.256 9.829 1.00 87.69 99 HIS A C 1
ATOM 788 O O . HIS A 1 99 ? -18.854 -1.547 10.270 1.00 87.69 99 HIS A O 1
ATOM 794 N N . LEU A 1 100 ? -17.205 -0.047 9.962 1.00 86.19 100 LEU A N 1
ATOM 795 C CA . LEU A 1 100 ? -17.876 1.091 10.576 1.00 86.19 100 LEU A CA 1
ATOM 796 C C . LEU A 1 100 ? -18.229 2.125 9.505 1.00 86.19 100 LEU A C 1
ATOM 798 O O . LEU A 1 100 ? -17.371 2.525 8.730 1.00 86.19 100 LEU A O 1
ATOM 802 N N . GLY A 1 101 ? -19.476 2.574 9.445 1.00 82.81 101 GLY A N 1
ATOM 803 C CA . GLY A 1 101 ? -19.908 3.648 8.549 1.00 82.81 101 GLY A CA 1
ATOM 804 C C . GLY A 1 101 ? -19.897 4.997 9.255 1.00 82.81 101 GLY A C 1
ATOM 805 O O . GLY A 1 101 ? -20.423 5.079 10.361 1.00 82.81 101 GLY A O 1
ATOM 806 N N . GLN A 1 102 ? -19.353 6.045 8.629 1.00 80.38 102 GLN A N 1
ATOM 807 C CA . GLN A 1 102 ? -19.425 7.427 9.126 1.00 80.38 102 GLN A CA 1
ATOM 808 C C . GLN A 1 102 ? -19.368 8.418 7.958 1.00 80.38 102 GLN A C 1
ATOM 810 O O . GLN A 1 102 ? -18.527 8.280 7.075 1.00 80.38 102 GLN A O 1
ATOM 815 N N . PHE A 1 103 ? -20.253 9.421 7.939 1.00 77.38 103 PHE A N 1
ATOM 816 C CA . PHE A 1 103 ? -20.276 10.492 6.923 1.00 77.38 103 PHE A CA 1
ATOM 817 C C . PHE A 1 103 ? -20.211 10.013 5.453 1.00 77.38 103 PHE A C 1
ATOM 819 O O . PHE A 1 103 ? -19.613 10.667 4.606 1.00 77.38 103 PHE A O 1
ATOM 826 N N . GLY A 1 104 ? -20.820 8.864 5.138 1.00 73.81 104 GLY A N 1
ATOM 827 C CA . GLY A 1 104 ? -20.797 8.274 3.790 1.00 73.81 104 GLY A CA 1
ATOM 828 C C . GLY A 1 104 ? -19.535 7.464 3.460 1.00 73.81 104 GLY A C 1
ATOM 829 O O . GLY A 1 104 ? -19.492 6.817 2.417 1.00 73.81 104 GLY A O 1
ATOM 830 N N . GLY A 1 105 ? -18.541 7.444 4.351 1.00 75.94 105 GLY A N 1
ATOM 831 C CA . GLY A 1 105 ? -17.383 6.557 4.291 1.00 75.94 105 GLY A CA 1
ATOM 832 C C . GLY A 1 105 ? -17.613 5.241 5.037 1.00 75.94 105 GLY A C 1
ATOM 833 O O . GLY A 1 105 ? -18.418 5.163 5.968 1.00 75.94 105 GLY A O 1
ATOM 834 N N . VAL A 1 106 ? -16.874 4.206 4.634 1.00 80.88 106 VAL A N 1
ATOM 835 C CA . VAL A 1 106 ? -16.813 2.908 5.318 1.00 80.88 106 VAL A CA 1
ATOM 836 C C . VAL A 1 106 ? -15.385 2.688 5.784 1.00 80.88 106 VAL A C 1
ATOM 838 O O . VAL A 1 106 ? -14.481 2.662 4.962 1.00 80.88 106 VAL A O 1
ATOM 841 N N . PHE A 1 107 ? -15.194 2.500 7.082 1.00 80.31 107 PHE A N 1
ATOM 842 C CA . PHE A 1 107 ? -13.933 2.178 7.733 1.00 80.31 107 PHE A CA 1
ATOM 843 C C . PHE A 1 107 ? -13.886 0.674 7.971 1.00 80.31 107 PHE A C 1
ATOM 845 O O . PHE A 1 107 ? -14.772 0.132 8.627 1.00 80.31 107 PHE A O 1
ATOM 852 N N . LYS A 1 108 ? -12.870 -0.010 7.454 1.00 83.50 108 LYS A N 1
ATOM 853 C CA . LYS A 1 108 ? -12.729 -1.462 7.598 1.00 83.50 108 LYS A CA 1
ATOM 854 C C . LYS A 1 108 ? -11.605 -1.782 8.570 1.00 83.50 108 LYS A C 1
ATOM 856 O O . LYS A 1 108 ? -10.515 -1.221 8.469 1.00 83.50 108 LYS A O 1
ATOM 861 N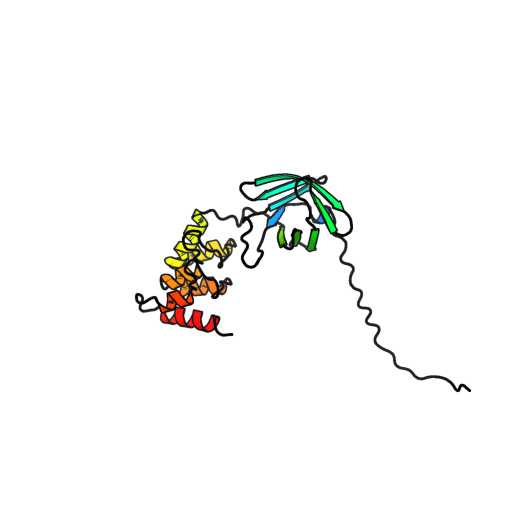 N . PHE A 1 109 ? -11.879 -2.670 9.512 1.00 85.94 109 PHE A N 1
ATOM 862 C CA . PHE A 1 109 ? -10.957 -3.092 10.549 1.00 85.94 109 PHE A CA 1
ATOM 863 C C . PHE A 1 109 ? -10.875 -4.613 10.632 1.00 85.94 109 PHE A C 1
ATOM 865 O O . PHE A 1 109 ? -11.873 -5.316 10.467 1.00 85.94 109 PHE A O 1
ATOM 872 N N . ARG A 1 110 ? -9.679 -5.104 10.965 1.00 86.12 110 ARG A N 1
ATOM 873 C CA . ARG A 1 110 ? -9.387 -6.515 11.185 1.00 86.12 110 ARG A CA 1
ATOM 874 C C . ARG A 1 110 ? -8.940 -6.729 12.621 1.00 86.12 110 ARG A C 1
ATOM 876 O O . ARG A 1 110 ? -8.139 -5.948 13.138 1.00 86.12 110 ARG A O 1
ATOM 883 N N . ARG A 1 111 ? -9.444 -7.775 13.269 1.00 87.81 111 ARG A N 1
ATOM 884 C CA . ARG A 1 111 ? -9.038 -8.149 14.630 1.00 87.81 111 ARG A CA 1
ATOM 885 C C . ARG A 1 111 ? -7.544 -8.515 14.653 1.00 87.81 111 ARG A C 1
ATOM 887 O O . ARG A 1 111 ? -7.097 -9.281 13.802 1.00 87.81 111 ARG A O 1
ATOM 894 N N . GLY A 1 112 ? -6.761 -7.991 15.604 1.00 79.81 112 GLY A N 1
ATOM 895 C CA . GLY A 1 112 ? -5.346 -8.377 15.760 1.00 79.81 112 GLY A CA 1
ATOM 896 C C . GLY A 1 112 ? -4.377 -7.284 16.234 1.00 79.81 112 GLY A C 1
ATOM 897 O O . GLY A 1 112 ? -4.773 -6.293 16.841 1.00 79.81 112 GLY A O 1
ATOM 898 N N . SER A 1 113 ? -3.073 -7.505 15.995 1.00 64.44 113 SER A N 1
ATOM 899 C CA . SER A 1 113 ? -1.978 -6.605 16.402 1.00 64.44 113 SER A CA 1
ATOM 900 C C . SER A 1 113 ? -1.641 -5.585 15.314 1.00 64.44 113 SER A C 1
ATOM 902 O O . SER A 1 113 ? -1.112 -5.934 14.258 1.00 64.44 113 SER A O 1
ATOM 904 N N . CYS A 1 114 ? -1.882 -4.306 15.602 1.00 65.00 114 CYS A N 1
ATOM 905 C CA . CYS A 1 114 ? -1.721 -3.213 14.639 1.00 65.00 114 CYS A CA 1
ATOM 906 C C . CYS A 1 114 ? -0.252 -2.832 14.377 1.00 65.00 114 CYS A C 1
ATOM 908 O O . CYS A 1 114 ? 0.040 -2.083 13.448 1.00 65.00 114 CYS A O 1
ATOM 910 N N . ALA A 1 115 ? 0.684 -3.376 15.166 1.00 53.69 115 ALA A N 1
ATOM 911 C CA . ALA A 1 115 ? 2.117 -3.112 15.045 1.00 53.69 115 ALA A CA 1
ATOM 912 C C . ALA A 1 115 ? 2.809 -3.932 13.938 1.00 53.69 115 ALA A C 1
ATOM 914 O O . ALA A 1 115 ? 3.826 -3.498 13.403 1.00 53.69 115 ALA A O 1
ATOM 915 N N . ALA A 1 116 ? 2.274 -5.101 13.561 1.00 51.25 116 ALA A N 1
ATOM 916 C CA . ALA A 1 116 ? 2.938 -5.994 12.600 1.00 51.25 116 ALA A CA 1
ATOM 917 C C . ALA A 1 116 ? 3.111 -5.356 11.203 1.00 51.25 116 ALA A C 1
ATOM 919 O O . ALA A 1 116 ? 4.100 -5.627 10.516 1.00 51.25 116 ALA A O 1
ATOM 920 N N . ASN A 1 117 ? 2.208 -4.437 10.841 1.00 55.88 117 ASN A N 1
ATOM 921 C CA . ASN A 1 117 ? 2.130 -3.815 9.516 1.00 55.88 117 ASN A CA 1
ATOM 922 C C . ASN A 1 117 ? 2.335 -2.284 9.563 1.00 55.88 117 ASN A C 1
ATOM 924 O O . ASN A 1 117 ? 1.977 -1.572 8.625 1.00 55.88 117 ASN A O 1
ATOM 928 N N . SER A 1 118 ? 2.873 -1.734 10.661 1.00 63.06 118 SER A N 1
ATOM 929 C CA . SER A 1 118 ? 3.145 -0.296 10.748 1.00 63.06 118 SER A CA 1
ATOM 930 C C . SER A 1 118 ? 4.459 0.043 10.033 1.00 63.06 118 SER A C 1
ATOM 932 O O . SER A 1 118 ? 5.517 -0.447 10.429 1.00 63.06 118 SER A O 1
ATOM 934 N N . PHE A 1 119 ? 4.400 0.906 9.015 1.00 74.00 119 PHE A N 1
ATOM 935 C CA . PHE A 1 119 ? 5.572 1.406 8.285 1.00 74.00 119 PHE A CA 1
ATOM 936 C C . PHE A 1 119 ? 5.851 2.874 8.631 1.00 74.00 119 PHE A C 1
ATOM 938 O O . PHE A 1 119 ? 4.927 3.697 8.675 1.00 74.00 119 PHE A O 1
ATOM 945 N N . SER A 1 120 ? 7.112 3.195 8.902 1.00 78.38 120 SER A N 1
ATOM 946 C CA . SER A 1 120 ? 7.628 4.558 9.067 1.00 78.38 120 SER A CA 1
ATOM 947 C C . SER A 1 120 ? 7.809 5.263 7.716 1.00 78.38 120 SER A C 1
ATOM 949 O O . SER A 1 120 ? 7.747 4.631 6.660 1.00 78.38 120 SER A O 1
ATOM 951 N N . GLY A 1 121 ? 8.074 6.574 7.729 1.00 77.81 121 GLY A N 1
ATOM 952 C CA . GLY A 1 121 ? 8.444 7.308 6.511 1.00 77.81 121 GLY A CA 1
ATOM 953 C C . GLY A 1 121 ? 9.683 6.713 5.829 1.00 77.81 121 GLY A C 1
ATOM 954 O O . GLY A 1 121 ? 9.682 6.511 4.616 1.00 77.81 121 GLY A O 1
ATOM 955 N N . GLN A 1 122 ? 10.696 6.333 6.613 1.00 82.12 122 GLN A N 1
ATOM 956 C CA . GLN A 1 122 ? 11.892 5.646 6.122 1.00 82.12 122 GLN A CA 1
ATOM 957 C C . GLN A 1 122 ? 11.582 4.278 5.502 1.00 82.12 122 GLN A C 1
ATOM 959 O O . GLN A 1 122 ? 12.142 3.972 4.453 1.00 82.12 122 GLN A O 1
ATOM 964 N N . ASP A 1 123 ? 10.684 3.476 6.086 1.00 88.75 123 ASP A N 1
ATOM 965 C CA . ASP A 1 123 ? 10.282 2.186 5.497 1.00 88.75 123 ASP A CA 1
ATOM 966 C C . ASP A 1 123 ? 9.642 2.386 4.116 1.00 88.75 123 ASP A C 1
ATOM 968 O O . ASP A 1 123 ? 9.945 1.660 3.172 1.00 88.75 123 ASP A O 1
ATOM 972 N N . ARG A 1 124 ? 8.783 3.403 3.973 1.00 87.81 124 ARG A N 1
ATOM 973 C CA . ARG A 1 124 ? 8.135 3.733 2.693 1.00 87.81 124 ARG A CA 1
ATOM 974 C C . ARG A 1 124 ? 9.146 4.203 1.664 1.00 87.81 124 ARG A C 1
ATOM 976 O O . ARG A 1 124 ? 9.109 3.751 0.524 1.00 87.81 124 ARG A O 1
ATOM 983 N N . LEU A 1 125 ? 10.062 5.083 2.058 1.00 90.31 125 LEU A N 1
ATOM 984 C CA . LEU A 1 125 ? 11.147 5.526 1.187 1.00 90.31 125 LEU A CA 1
ATOM 985 C C . LEU A 1 125 ? 12.009 4.335 0.747 1.00 90.31 125 LEU A C 1
ATOM 987 O O . LEU A 1 125 ? 12.304 4.182 -0.434 1.00 90.31 125 LEU A O 1
ATOM 991 N N . SER A 1 126 ? 12.356 3.455 1.688 1.00 95.38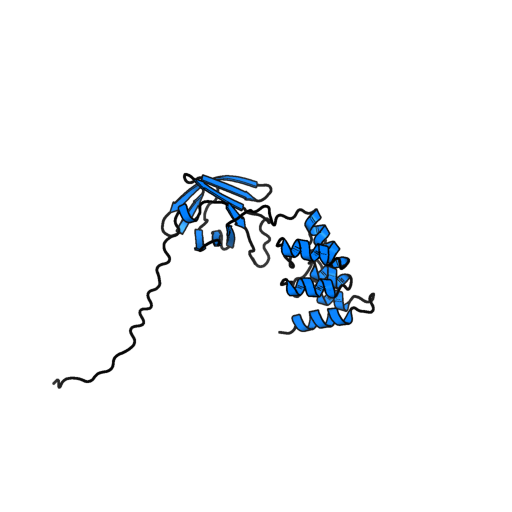 126 SER A N 1
ATOM 992 C CA . SER A 1 126 ? 13.099 2.222 1.430 1.00 95.38 126 SER A CA 1
ATOM 993 C C . SER A 1 126 ? 12.358 1.308 0.452 1.00 95.38 126 SER A C 1
ATOM 995 O O . SER A 1 126 ? 12.987 0.786 -0.463 1.00 95.38 126 SER A O 1
ATOM 997 N N . PHE A 1 127 ? 11.037 1.172 0.573 1.00 96.44 127 PHE A N 1
ATOM 998 C CA . PHE A 1 127 ? 10.213 0.395 -0.351 1.00 96.44 127 PHE A CA 1
ATOM 999 C C . PHE A 1 127 ? 10.230 0.944 -1.786 1.00 96.44 127 PHE A C 1
ATOM 1001 O O . PHE A 1 127 ? 10.464 0.193 -2.732 1.00 96.44 127 PHE A O 1
ATOM 1008 N N . HIS A 1 128 ? 10.057 2.257 -1.962 1.00 97.38 128 HIS A N 1
ATOM 1009 C CA . HIS A 1 128 ? 10.110 2.886 -3.288 1.00 97.38 128 HIS A CA 1
ATOM 1010 C C . HIS A 1 128 ? 11.518 2.817 -3.895 1.00 97.38 128 HIS A C 1
ATOM 1012 O O . HIS A 1 128 ? 11.670 2.526 -5.083 1.00 97.38 128 HIS A O 1
ATOM 1018 N N . ASN A 1 129 ? 12.555 3.013 -3.077 1.00 97.44 129 ASN A N 1
ATOM 1019 C CA . ASN A 1 129 ? 13.944 2.885 -3.510 1.00 97.44 129 ASN A CA 1
ATOM 1020 C C . ASN A 1 129 ? 14.290 1.446 -3.901 1.00 97.44 129 ASN A C 1
ATOM 1022 O O . ASN A 1 129 ? 14.994 1.249 -4.888 1.00 97.44 129 ASN A O 1
ATOM 1026 N N . ALA A 1 130 ? 13.763 0.448 -3.186 1.00 98.25 130 ALA A N 1
ATOM 1027 C CA . ALA A 1 130 ? 13.929 -0.957 -3.539 1.00 98.25 130 ALA A CA 1
ATOM 1028 C C . ALA A 1 130 ? 13.314 -1.270 -4.914 1.00 98.25 130 ALA A C 1
ATOM 1030 O O . ALA A 1 130 ? 13.922 -1.971 -5.721 1.00 98.25 130 ALA A O 1
ATOM 1031 N N . ALA A 1 131 ? 12.161 -0.676 -5.241 1.00 97.94 131 ALA A N 1
ATOM 1032 C CA . ALA A 1 131 ? 11.592 -0.776 -6.585 1.00 97.94 131 ALA A CA 1
ATOM 1033 C C . ALA A 1 131 ? 12.454 -0.106 -7.659 1.00 97.94 131 ALA A C 1
ATOM 1035 O O . ALA A 1 131 ? 12.627 -0.666 -8.739 1.00 97.94 131 ALA A O 1
ATOM 1036 N N . ALA A 1 132 ? 13.021 1.066 -7.366 1.00 96.06 132 ALA A N 1
ATOM 1037 C CA . ALA A 1 132 ? 13.914 1.777 -8.279 1.00 96.06 132 ALA A CA 1
ATOM 1038 C C . ALA A 1 132 ? 15.231 1.016 -8.537 1.00 96.06 132 ALA A C 1
ATOM 1040 O O . ALA A 1 132 ? 15.737 0.985 -9.663 1.00 96.06 132 ALA A O 1
ATOM 1041 N N . SER A 1 133 ? 15.800 0.387 -7.506 1.00 96.19 133 SER A N 1
ATOM 1042 C CA . SER A 1 133 ? 17.057 -0.361 -7.604 1.00 96.19 133 SER A CA 1
ATOM 1043 C C . SER A 1 133 ? 16.879 -1.797 -8.104 1.00 96.19 133 SER A C 1
ATOM 1045 O O . SER A 1 133 ? 17.836 -2.370 -8.618 1.00 96.19 133 SER A O 1
ATOM 1047 N N . GLY A 1 134 ? 15.671 -2.360 -8.004 1.00 96.06 134 GLY A N 1
ATOM 1048 C CA . GLY A 1 134 ? 15.410 -3.774 -8.277 1.00 96.06 134 GLY A CA 1
ATOM 1049 C C . GLY A 1 134 ? 15.752 -4.698 -7.101 1.00 96.06 134 GLY A C 1
ATOM 1050 O O . GLY A 1 134 ? 15.982 -5.885 -7.312 1.00 96.06 134 GLY A O 1
ATOM 1051 N N . ASP A 1 135 ? 15.797 -4.179 -5.871 1.00 98.25 135 ASP A N 1
ATOM 1052 C CA . ASP A 1 135 ? 16.019 -4.960 -4.648 1.00 98.25 135 ASP A CA 1
ATOM 1053 C C . ASP A 1 135 ? 14.763 -5.777 -4.290 1.00 98.25 135 ASP A C 1
ATOM 1055 O O . ASP A 1 135 ? 13.898 -5.365 -3.508 1.00 98.25 135 ASP A O 1
ATOM 1059 N N . LEU A 1 136 ? 14.657 -6.951 -4.919 1.00 98.25 136 LEU A N 1
ATOM 1060 C CA . LEU A 1 136 ? 13.542 -7.880 -4.743 1.00 98.25 136 LEU A CA 1
ATOM 1061 C C . LEU A 1 136 ? 13.383 -8.371 -3.293 1.00 98.25 136 LEU A C 1
ATOM 1063 O O . LEU A 1 136 ? 12.245 -8.372 -2.823 1.00 98.25 136 LEU A O 1
ATOM 1067 N N . PRO A 1 137 ? 14.448 -8.753 -2.552 1.00 98.25 137 PRO A N 1
ATOM 1068 C CA . PRO A 1 137 ? 14.311 -9.162 -1.152 1.00 98.25 137 PRO A CA 1
ATOM 1069 C C . PRO A 1 137 ? 13.682 -8.088 -0.260 1.00 98.25 137 PRO A C 1
ATOM 1071 O O . PRO A 1 137 ? 12.784 -8.386 0.532 1.00 98.25 137 PRO A O 1
ATOM 1074 N N . THR A 1 138 ? 14.111 -6.830 -0.398 1.00 97.44 138 THR A N 1
ATOM 1075 C CA . THR A 1 138 ? 13.549 -5.726 0.391 1.00 97.44 138 THR A CA 1
ATOM 1076 C C . THR A 1 138 ? 12.096 -5.452 0.012 1.00 97.44 138 THR A C 1
ATOM 1078 O O . THR A 1 138 ? 11.247 -5.314 0.898 1.00 97.44 138 THR A O 1
ATOM 1081 N N . LEU A 1 139 ? 11.776 -5.435 -1.288 1.00 97.25 139 LEU A N 1
ATOM 1082 C CA . LEU A 1 139 ? 10.393 -5.320 -1.759 1.00 97.25 139 LEU A CA 1
ATOM 1083 C C . LEU A 1 139 ? 9.506 -6.429 -1.193 1.00 97.25 139 LEU A C 1
ATOM 1085 O O . LEU A 1 139 ? 8.454 -6.145 -0.617 1.00 97.25 139 LEU A O 1
ATOM 1089 N N . GLN A 1 140 ? 9.942 -7.682 -1.319 1.00 96.06 140 GLN A N 1
ATOM 1090 C CA . GLN A 1 140 ? 9.208 -8.846 -0.844 1.00 96.06 140 GLN A CA 1
ATOM 1091 C C . GLN A 1 140 ? 8.936 -8.752 0.658 1.00 96.06 140 GLN A C 1
ATOM 1093 O O . GLN A 1 140 ? 7.788 -8.913 1.072 1.00 96.06 140 GLN A O 1
ATOM 1098 N N . LYS A 1 141 ? 9.953 -8.407 1.458 1.00 93.44 141 LYS A N 1
ATOM 1099 C CA . LYS A 1 141 ? 9.831 -8.230 2.911 1.00 93.44 141 LYS A CA 1
ATOM 1100 C C . LYS A 1 141 ? 8.743 -7.219 3.281 1.00 93.44 141 LYS A C 1
ATOM 1102 O O . LYS A 1 141 ? 7.969 -7.464 4.205 1.00 93.44 141 LYS A O 1
ATOM 1107 N N . TYR A 1 142 ? 8.680 -6.073 2.605 1.00 91.25 142 TYR A N 1
ATOM 1108 C CA . TYR A 1 142 ? 7.656 -5.064 2.898 1.00 91.25 142 TYR A CA 1
ATOM 1109 C C . TYR A 1 142 ? 6.263 -5.495 2.432 1.00 91.25 142 TYR A C 1
ATOM 1111 O O . TYR A 1 142 ? 5.299 -5.319 3.177 1.00 91.25 142 TYR A O 1
ATOM 1119 N N . LEU A 1 143 ? 6.156 -6.112 1.254 1.00 87.25 143 LEU A N 1
ATOM 1120 C CA . LEU A 1 143 ? 4.886 -6.620 0.727 1.00 87.25 143 LEU A CA 1
ATOM 1121 C C . LEU A 1 143 ? 4.322 -7.753 1.602 1.00 87.25 143 LEU A C 1
ATOM 1123 O O . LEU A 1 143 ? 3.119 -7.818 1.821 1.00 87.25 143 LEU A O 1
ATOM 1127 N N . GLU A 1 144 ? 5.171 -8.636 2.135 1.00 85.44 144 GLU A N 1
ATOM 1128 C CA . GLU A 1 144 ? 4.772 -9.699 3.076 1.00 85.44 144 GLU A CA 1
ATOM 1129 C C . GLU A 1 144 ? 4.329 -9.152 4.435 1.00 85.44 144 GLU A C 1
ATOM 1131 O O . GLU A 1 144 ? 3.411 -9.689 5.048 1.00 85.44 144 GLU A O 1
ATOM 1136 N N . ARG A 1 145 ? 4.914 -8.032 4.870 1.00 80.12 145 ARG A N 1
ATOM 1137 C CA . ARG A 1 145 ? 4.455 -7.265 6.039 1.00 80.12 145 ARG A CA 1
ATOM 1138 C C . ARG A 1 145 ? 3.201 -6.424 5.755 1.00 80.12 145 ARG A C 1
ATOM 1140 O O . ARG A 1 145 ? 2.808 -5.615 6.589 1.00 80.12 145 ARG A O 1
ATOM 1147 N N . GLY A 1 146 ? 2.589 -6.563 4.579 1.00 76.50 146 GLY A N 1
ATOM 1148 C CA . GLY A 1 146 ? 1.344 -5.885 4.223 1.00 76.50 146 GLY A CA 1
ATOM 1149 C C . GLY A 1 146 ? 1.503 -4.439 3.748 1.00 76.50 146 GLY A C 1
ATOM 1150 O O . GLY A 1 146 ? 0.531 -3.687 3.795 1.00 76.50 146 GLY A O 1
ATOM 1151 N N . MET A 1 147 ? 2.691 -4.016 3.299 1.00 83.38 147 MET A N 1
ATOM 1152 C CA . MET A 1 147 ? 2.822 -2.718 2.630 1.00 83.38 147 MET A CA 1
ATOM 1153 C C . MET A 1 147 ? 2.065 -2.759 1.304 1.00 83.38 147 MET A C 1
ATOM 1155 O O . MET A 1 147 ? 2.257 -3.675 0.506 1.00 83.38 147 MET A O 1
ATOM 1159 N N . SER A 1 148 ? 1.205 -1.768 1.064 1.00 83.81 148 SER A N 1
ATOM 1160 C CA . SER A 1 148 ? 0.445 -1.692 -0.183 1.00 83.81 148 SER A CA 1
ATOM 1161 C C . SER A 1 148 ? 1.376 -1.488 -1.377 1.00 83.81 148 SER A C 1
ATOM 1163 O O . SER A 1 148 ? 2.172 -0.549 -1.396 1.00 83.81 148 SER A O 1
ATOM 1165 N N . ALA A 1 149 ? 1.221 -2.316 -2.413 1.00 89.44 149 ALA A N 1
ATOM 1166 C CA . ALA A 1 149 ? 1.909 -2.135 -3.693 1.00 89.44 149 ALA A CA 1
ATOM 1167 C C . ALA A 1 149 ? 1.466 -0.852 -4.433 1.00 89.44 149 ALA A C 1
ATOM 1169 O O . ALA A 1 149 ? 2.164 -0.386 -5.333 1.00 89.44 149 ALA A O 1
ATOM 1170 N N . ASN A 1 150 ? 0.330 -0.275 -4.021 1.00 90.56 150 ASN A N 1
ATOM 1171 C CA . ASN A 1 150 ? -0.267 0.951 -4.555 1.00 90.56 150 ASN A CA 1
ATOM 1172 C C . ASN A 1 150 ? 0.029 2.190 -3.705 1.00 90.56 150 ASN A C 1
ATOM 1174 O O . ASN A 1 150 ? -0.512 3.260 -3.977 1.00 90.56 150 ASN A O 1
ATOM 1178 N N . LEU A 1 151 ? 0.861 2.056 -2.666 1.00 87.44 151 LEU A N 1
ATOM 1179 C CA . LEU A 1 151 ? 1.322 3.197 -1.887 1.00 87.44 151 LEU A CA 1
ATOM 1180 C C . LEU A 1 151 ? 2.039 4.186 -2.813 1.00 87.44 151 LEU A C 1
ATOM 1182 O O . LEU A 1 151 ? 2.925 3.782 -3.564 1.00 87.44 151 LEU A O 1
ATOM 1186 N N . GLN A 1 152 ? 1.654 5.459 -2.736 1.00 88.69 152 GLN A N 1
ATOM 1187 C CA . GLN A 1 152 ? 2.347 6.557 -3.401 1.00 88.69 152 GLN A CA 1
ATOM 1188 C C . GLN A 1 152 ? 3.352 7.189 -2.438 1.00 88.69 152 GLN A C 1
ATOM 1190 O O . GLN A 1 152 ? 3.050 7.390 -1.256 1.00 88.69 152 GLN A O 1
ATOM 1195 N N . ASP A 1 153 ? 4.550 7.497 -2.929 1.00 85.00 153 ASP A N 1
ATOM 1196 C CA . ASP A 1 153 ? 5.511 8.284 -2.169 1.00 85.00 153 ASP A CA 1
ATOM 1197 C C . ASP A 1 153 ? 5.012 9.723 -1.953 1.00 85.00 153 ASP A C 1
ATOM 1199 O O . ASP A 1 153 ? 4.104 10.217 -2.621 1.00 85.00 153 ASP A O 1
ATOM 1203 N N . GLN A 1 154 ? 5.602 10.404 -0.973 1.00 82.69 154 GLN A N 1
ATOM 1204 C CA . GLN A 1 154 ? 5.238 11.786 -0.647 1.00 82.69 154 GLN A CA 1
ATOM 1205 C C . GLN A 1 154 ? 5.943 12.819 -1.536 1.00 82.69 154 GLN A C 1
ATOM 1207 O O . GLN A 1 154 ? 5.605 13.996 -1.462 1.00 82.69 154 GLN A O 1
ATOM 1212 N N . VAL A 1 155 ? 6.940 12.401 -2.322 1.00 85.69 155 VAL A N 1
ATOM 1213 C CA . VAL A 1 155 ? 7.806 13.315 -3.078 1.00 85.69 155 VAL A CA 1
ATOM 1214 C C . VAL A 1 155 ? 7.169 13.635 -4.424 1.00 85.69 155 VAL A C 1
ATOM 1216 O O . VAL A 1 155 ? 6.839 14.786 -4.676 1.00 85.69 155 VAL A O 1
ATOM 1219 N N . ASP A 1 156 ? 6.923 12.607 -5.236 1.00 88.62 156 ASP A N 1
ATOM 1220 C CA . ASP A 1 156 ? 6.412 12.734 -6.605 1.00 88.62 156 ASP A CA 1
ATOM 1221 C C . ASP A 1 156 ? 5.010 12.115 -6.750 1.00 88.62 156 ASP A C 1
ATOM 1223 O O . ASP A 1 156 ? 4.395 12.174 -7.816 1.00 88.62 156 ASP A O 1
ATOM 1227 N N . GLY A 1 157 ? 4.493 11.461 -5.703 1.00 89.44 157 GLY A N 1
ATOM 1228 C CA . GLY A 1 157 ? 3.297 10.626 -5.797 1.00 89.44 157 GLY A CA 1
ATOM 1229 C C . GLY A 1 157 ? 3.541 9.353 -6.608 1.00 89.44 157 GLY A C 1
ATOM 1230 O O . GLY A 1 157 ? 2.601 8.774 -7.155 1.00 89.44 157 GLY A O 1
ATOM 1231 N N . ASP A 1 158 ? 4.791 8.919 -6.753 1.00 95.25 158 ASP A N 1
ATOM 1232 C CA . ASP A 1 158 ? 5.089 7.700 -7.495 1.00 95.25 158 ASP A CA 1
ATOM 1233 C C . ASP A 1 158 ? 4.662 6.479 -6.690 1.00 95.25 158 ASP A C 1
ATOM 1235 O O . ASP A 1 158 ? 4.984 6.371 -5.511 1.00 95.25 158 ASP A O 1
ATOM 1239 N N . THR A 1 159 ? 4.030 5.507 -7.342 1.00 97.06 159 THR A N 1
ATOM 1240 C CA . THR A 1 159 ? 3.952 4.156 -6.781 1.00 97.06 159 THR A CA 1
ATOM 1241 C C . THR A 1 159 ? 5.284 3.430 -6.957 1.00 97.06 159 THR A C 1
ATOM 1243 O O . THR A 1 159 ? 6.092 3.764 -7.833 1.00 97.06 159 THR A O 1
ATOM 1246 N N . ALA A 1 160 ? 5.498 2.360 -6.191 1.00 97.31 160 ALA A N 1
ATOM 1247 C CA . ALA A 1 160 ? 6.635 1.466 -6.405 1.00 97.31 160 ALA A CA 1
ATOM 1248 C C . ALA A 1 160 ? 6.698 0.942 -7.856 1.00 97.31 160 ALA A C 1
ATOM 1250 O O . ALA A 1 160 ? 7.780 0.847 -8.434 1.00 97.31 160 ALA A O 1
ATOM 1251 N N . LEU A 1 161 ? 5.547 0.682 -8.489 1.00 97.88 161 LEU A N 1
ATOM 1252 C CA . LEU A 1 161 ? 5.497 0.256 -9.890 1.00 97.88 161 LEU A CA 1
ATOM 1253 C C . LEU A 1 161 ? 5.971 1.363 -10.847 1.00 97.88 161 LEU A C 1
ATOM 1255 O O . LEU A 1 161 ? 6.680 1.073 -11.812 1.00 97.88 161 LEU A O 1
ATOM 1259 N N . ILE A 1 162 ? 5.636 2.629 -10.568 1.00 96.50 162 ILE A N 1
ATOM 1260 C CA . ILE A 1 162 ? 6.142 3.776 -11.335 1.00 96.50 162 ILE A CA 1
ATOM 1261 C C . ILE A 1 162 ? 7.664 3.892 -11.189 1.00 96.50 162 ILE A C 1
ATOM 1263 O O . ILE A 1 162 ? 8.346 4.043 -12.202 1.00 96.50 162 ILE A O 1
ATOM 1267 N N . LYS A 1 163 ? 8.223 3.749 -9.978 1.00 96.25 163 LYS A N 1
ATOM 1268 C CA . LYS A 1 163 ? 9.685 3.734 -9.777 1.00 96.25 163 LYS A CA 1
ATOM 1269 C C . LYS A 1 163 ? 10.347 2.580 -10.545 1.00 96.25 163 LYS A C 1
ATOM 1271 O O . LYS A 1 163 ? 11.305 2.813 -11.279 1.00 96.25 163 LYS A O 1
ATOM 1276 N N . ALA A 1 164 ? 9.811 1.361 -10.459 1.00 95.50 164 ALA A N 1
ATOM 1277 C CA . ALA A 1 164 ? 10.329 0.216 -11.214 1.00 95.50 164 ALA A CA 1
ATOM 1278 C C . ALA A 1 164 ? 10.315 0.465 -12.736 1.00 95.50 164 ALA A C 1
ATOM 1280 O O . ALA A 1 164 ? 11.272 0.121 -13.427 1.00 95.50 164 ALA A O 1
ATOM 1281 N N . ALA A 1 165 ? 9.273 1.116 -13.264 1.00 94.38 165 ALA A N 1
ATOM 1282 C CA . ALA A 1 165 ? 9.200 1.504 -14.672 1.00 94.38 165 ALA A CA 1
ATOM 1283 C C . ALA A 1 165 ? 10.184 2.618 -15.057 1.00 94.38 165 ALA A C 1
ATOM 1285 O O . ALA A 1 165 ? 10.877 2.482 -16.066 1.00 94.38 165 ALA A O 1
ATOM 1286 N N . LYS A 1 166 ? 10.301 3.676 -14.243 1.00 92.31 166 LYS A N 1
ATOM 1287 C CA . LYS A 1 166 ? 11.265 4.777 -14.434 1.00 92.31 166 LYS A CA 1
ATOM 1288 C C . LYS A 1 166 ? 12.695 4.255 -14.595 1.00 92.31 166 LYS A C 1
ATOM 1290 O O . LYS A 1 166 ? 13.409 4.686 -15.498 1.00 92.31 166 LYS A O 1
ATOM 1295 N N . PHE A 1 167 ? 13.080 3.294 -13.755 1.00 91.75 167 PHE A N 1
ATOM 1296 C CA . PHE A 1 167 ? 14.437 2.742 -13.695 1.00 91.75 167 PHE A CA 1
ATOM 1297 C C . PHE A 1 167 ? 14.602 1.389 -14.394 1.00 91.75 167 PHE A C 1
ATOM 1299 O O . PHE A 1 167 ? 15.632 0.738 -14.233 1.00 91.75 167 PHE A O 1
ATOM 1306 N N . CYS A 1 168 ? 13.609 0.966 -15.178 1.00 92.81 168 CYS A N 1
ATOM 1307 C CA . CYS A 1 168 ? 13.647 -0.267 -15.953 1.00 92.81 168 CYS A CA 1
ATOM 1308 C C . CYS A 1 168 ? 13.990 -1.528 -15.133 1.00 92.81 168 CYS A C 1
ATOM 1310 O O . CYS A 1 168 ? 15.006 -2.184 -15.361 1.00 92.81 168 CYS A O 1
ATOM 1312 N N . ARG A 1 169 ? 13.128 -1.874 -14.169 1.00 94.00 169 ARG A N 1
ATOM 1313 C CA . ARG A 1 169 ? 13.251 -3.054 -13.293 1.00 94.00 169 ARG A CA 1
ATOM 1314 C C . ARG A 1 169 ? 12.116 -4.061 -13.555 1.00 94.00 169 ARG A C 1
ATOM 1316 O O . ARG A 1 169 ? 11.115 -4.038 -12.832 1.00 94.00 169 ARG A O 1
ATOM 1323 N N . PRO A 1 170 ? 12.217 -4.923 -14.589 1.00 92.62 170 PRO A N 1
ATOM 1324 C CA . PRO A 1 170 ? 11.144 -5.844 -14.972 1.00 92.62 170 PRO A CA 1
ATOM 1325 C C . PRO A 1 170 ? 10.722 -6.800 -13.854 1.00 92.62 170 PRO A C 1
ATOM 1327 O O . PRO A 1 170 ? 9.531 -6.988 -13.629 1.00 92.62 170 PRO A O 1
ATOM 1330 N N . GLU A 1 171 ? 11.674 -7.368 -13.120 1.00 94.81 171 GLU A N 1
ATOM 1331 C CA . GLU A 1 171 ? 11.417 -8.357 -12.071 1.00 94.81 171 GLU A CA 1
ATOM 1332 C C . GLU A 1 171 ? 10.711 -7.717 -10.869 1.00 94.81 171 GLU A C 1
ATOM 1334 O O . GLU A 1 171 ? 9.756 -8.275 -10.327 1.00 94.81 171 GLU A O 1
ATOM 1339 N N . ALA A 1 172 ? 11.127 -6.503 -10.486 1.00 96.62 172 ALA A N 1
ATOM 1340 C CA . ALA A 1 172 ? 10.466 -5.732 -9.435 1.00 96.62 172 ALA A CA 1
ATOM 1341 C C . ALA A 1 172 ? 9.024 -5.393 -9.828 1.00 96.62 172 ALA A C 1
ATOM 1343 O O . ALA A 1 172 ? 8.101 -5.569 -9.034 1.00 96.62 172 ALA A O 1
ATOM 1344 N N . ALA A 1 173 ? 8.813 -4.966 -11.074 1.00 95.81 173 ALA A N 1
ATOM 1345 C CA . ALA A 1 173 ? 7.480 -4.700 -11.592 1.00 95.81 173 ALA A CA 1
ATOM 1346 C C . ALA A 1 173 ? 6.604 -5.962 -11.612 1.00 95.81 173 ALA A C 1
ATOM 1348 O O . ALA A 1 173 ? 5.457 -5.900 -11.182 1.00 95.81 173 ALA A O 1
ATOM 1349 N N . GLN A 1 174 ? 7.132 -7.112 -12.042 1.00 95.44 174 GLN A N 1
ATOM 1350 C CA . GLN A 1 174 ? 6.405 -8.386 -12.004 1.00 95.44 174 GLN A CA 1
ATOM 1351 C C . GLN A 1 174 ? 5.997 -8.770 -10.579 1.00 95.44 174 GLN A C 1
ATOM 1353 O O . GLN A 1 174 ? 4.845 -9.141 -10.360 1.00 95.44 174 GLN A O 1
ATOM 1358 N N . MET A 1 175 ? 6.900 -8.630 -9.604 1.00 96.94 175 MET A N 1
ATOM 1359 C CA . MET A 1 175 ? 6.588 -8.880 -8.195 1.00 96.94 175 MET A CA 1
ATOM 1360 C C . MET A 1 175 ? 5.470 -7.958 -7.695 1.00 96.94 175 MET A C 1
ATOM 1362 O O . MET A 1 175 ? 4.520 -8.424 -7.070 1.00 96.94 175 MET A O 1
ATOM 1366 N N . LEU A 1 176 ? 5.553 -6.661 -7.990 1.00 97.31 176 LEU A N 1
ATOM 1367 C CA . LEU A 1 176 ? 4.541 -5.682 -7.591 1.00 97.31 176 LEU A CA 1
ATOM 1368 C C . LEU A 1 176 ? 3.179 -5.982 -8.235 1.00 97.31 176 LEU A C 1
ATOM 1370 O O . LEU A 1 176 ? 2.160 -5.978 -7.547 1.00 97.31 176 LEU A O 1
ATOM 1374 N N . LEU A 1 177 ? 3.154 -6.325 -9.526 1.00 95.75 177 LEU A N 1
ATOM 1375 C CA . LEU A 1 177 ? 1.939 -6.731 -10.243 1.00 95.75 177 LEU A CA 1
ATOM 1376 C C . LEU A 1 177 ? 1.332 -8.014 -9.663 1.00 95.75 177 LEU A C 1
ATOM 1378 O O . LEU A 1 177 ? 0.118 -8.092 -9.484 1.00 95.75 177 LEU A O 1
ATOM 1382 N N . ALA A 1 178 ? 2.161 -9.000 -9.311 1.00 93.88 178 ALA A N 1
ATOM 1383 C CA . ALA A 1 178 ? 1.714 -10.221 -8.640 1.00 93.88 178 ALA A CA 1
ATOM 1384 C C . ALA A 1 178 ? 1.120 -9.948 -7.245 1.00 93.88 178 ALA A C 1
ATOM 1386 O O . ALA A 1 178 ? 0.325 -10.743 -6.749 1.00 93.88 178 ALA A O 1
ATOM 1387 N N . ARG A 1 179 ? 1.473 -8.815 -6.621 1.00 89.31 179 ARG A N 1
ATOM 1388 C CA . ARG A 1 179 ? 0.910 -8.330 -5.351 1.00 89.31 179 ARG A CA 1
ATOM 1389 C C . ARG A 1 179 ? -0.190 -7.273 -5.536 1.00 89.31 179 ARG A C 1
ATOM 1391 O O . ARG A 1 179 ? -0.505 -6.561 -4.588 1.00 89.31 179 ARG A O 1
ATOM 1398 N N . GLY A 1 180 ? -0.792 -7.180 -6.724 1.00 86.69 180 GLY A N 1
ATOM 1399 C CA . GLY A 1 180 ? -1.967 -6.336 -6.967 1.00 86.69 180 GLY A CA 1
ATOM 1400 C C . GLY A 1 180 ? -1.663 -4.859 -7.234 1.00 86.69 180 GLY A C 1
ATOM 1401 O O . GLY A 1 180 ? -2.529 -4.014 -7.004 1.00 86.69 180 GLY A O 1
ATOM 1402 N N . ALA A 1 181 ? -0.456 -4.528 -7.706 1.00 92.56 181 ALA A N 1
ATOM 1403 C CA . ALA A 1 181 ? -0.158 -3.171 -8.156 1.00 92.56 181 ALA A CA 1
ATOM 1404 C C . ALA A 1 181 ? -1.072 -2.749 -9.325 1.00 92.56 181 ALA A C 1
ATOM 1406 O O . ALA A 1 181 ? -1.184 -3.452 -10.331 1.00 92.56 181 ALA A O 1
ATOM 1407 N N . ASP A 1 182 ? -1.689 -1.580 -9.194 1.00 88.94 182 ASP A N 1
ATOM 1408 C CA . ASP A 1 182 ? -2.575 -0.962 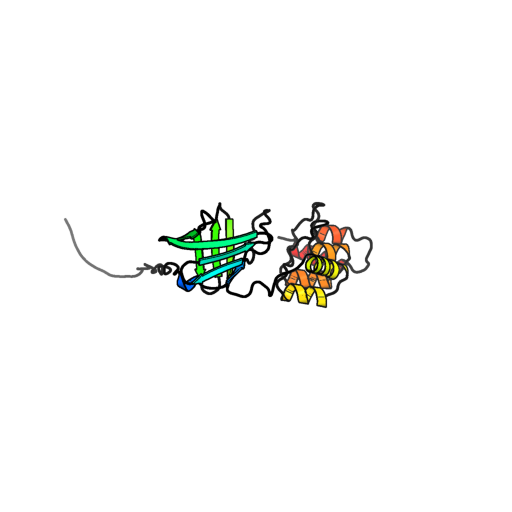-10.170 1.00 88.94 182 ASP A CA 1
ATOM 1409 C C . ASP A 1 182 ? -1.752 -0.176 -11.202 1.00 88.94 182 ASP A C 1
ATOM 1411 O O . ASP A 1 182 ? -1.077 0.814 -10.903 1.00 88.94 182 ASP A O 1
ATOM 1415 N N . VAL A 1 183 ? -1.822 -0.632 -12.453 1.00 94.31 183 VAL A N 1
ATOM 1416 C CA . VAL A 1 183 ? -1.144 -0.026 -13.609 1.00 94.31 183 VAL A CA 1
ATOM 1417 C C . VAL A 1 183 ? -1.752 1.318 -14.033 1.00 94.31 183 VAL A C 1
ATOM 1419 O O . VAL A 1 183 ? -1.142 2.052 -14.816 1.00 94.31 183 VAL A O 1
ATOM 1422 N N . GLY A 1 184 ? -2.959 1.630 -13.557 1.00 91.31 184 GLY A N 1
ATOM 1423 C CA . GLY A 1 184 ? -3.724 2.827 -13.882 1.00 91.31 184 GLY A CA 1
ATOM 1424 C C . GLY A 1 184 ? -3.401 4.043 -13.016 1.00 91.31 184 GLY A C 1
ATOM 1425 O O . GLY A 1 184 ? -3.734 5.159 -13.426 1.00 91.31 184 GLY A O 1
ATOM 1426 N N . LEU A 1 185 ? -2.736 3.856 -11.870 1.00 89.50 185 LEU A N 1
ATOM 1427 C CA . LEU A 1 185 ? -2.420 4.944 -10.943 1.00 89.50 185 LEU A CA 1
ATOM 1428 C C . LEU A 1 185 ? -1.482 5.978 -11.567 1.00 89.50 185 LEU A C 1
ATOM 1430 O O . LEU A 1 185 ? -0.514 5.646 -12.258 1.00 89.50 185 LEU A O 1
ATOM 1434 N N . ARG A 1 186 ? -1.791 7.248 -11.300 1.00 91.38 186 ARG A N 1
ATOM 1435 C CA . ARG A 1 186 ? -1.054 8.412 -11.791 1.00 91.38 186 ARG A CA 1
ATOM 1436 C C . ARG A 1 186 ? -0.331 9.092 -10.641 1.00 91.38 186 ARG A C 1
ATOM 1438 O O . ARG A 1 186 ? -0.925 9.303 -9.585 1.00 91.38 186 ARG A O 1
ATOM 1445 N N . ASN A 1 187 ? 0.926 9.446 -10.873 1.00 91.19 187 ASN A N 1
ATOM 1446 C CA . ASN A 1 187 ? 1.691 10.293 -9.965 1.00 91.19 187 ASN A CA 1
ATOM 1447 C C . ASN A 1 187 ? 1.300 11.778 -10.105 1.00 91.19 187 ASN A C 1
ATOM 1449 O O . ASN A 1 187 ? 0.368 12.115 -10.842 1.00 91.19 187 ASN A O 1
ATOM 1453 N N . GLN A 1 188 ? 2.017 12.669 -9.415 1.00 92.38 188 GLN A N 1
ATOM 1454 C CA . GLN A 1 188 ? 1.755 14.114 -9.448 1.00 92.38 188 GLN A CA 1
ATOM 1455 C C . GLN A 1 188 ? 1.990 14.740 -10.834 1.00 92.38 188 GLN A C 1
ATOM 1457 O O . GLN A 1 188 ? 1.305 15.696 -11.190 1.00 92.38 188 GLN A O 1
ATOM 1462 N N . ASP A 1 189 ? 2.854 14.145 -11.664 1.00 92.06 189 ASP A N 1
ATOM 1463 C CA . ASP A 1 189 ? 3.035 14.532 -13.073 1.00 92.06 189 ASP A CA 1
ATOM 1464 C C . ASP A 1 189 ? 1.880 14.054 -13.979 1.00 92.06 189 ASP A C 1
ATOM 1466 O O . ASP A 1 189 ? 1.914 14.221 -15.201 1.00 92.06 189 ASP A O 1
ATOM 1470 N N . GLY A 1 190 ? 0.873 13.381 -13.416 1.00 93.81 190 GLY A N 1
ATOM 1471 C CA . GLY A 1 190 ? -0.225 12.776 -14.163 1.00 93.81 190 GLY A CA 1
ATOM 1472 C C . GLY A 1 190 ? 0.188 11.542 -14.969 1.00 93.81 190 GLY A C 1
ATOM 1473 O O . GLY A 1 190 ? -0.571 11.103 -15.837 1.00 93.81 190 GLY A O 1
ATOM 1474 N N . ARG A 1 191 ? 1.362 10.961 -14.708 1.00 94.31 191 ARG A N 1
ATOM 1475 C CA . ARG A 1 191 ? 1.951 9.854 -15.475 1.00 94.31 191 ARG A CA 1
ATOM 1476 C C . ARG A 1 191 ? 1.773 8.512 -14.774 1.00 94.31 191 ARG A C 1
ATOM 1478 O O . ARG A 1 191 ? 1.823 8.419 -13.550 1.00 94.31 191 ARG A O 1
ATOM 1485 N N . ARG A 1 192 ? 1.580 7.461 -15.571 1.00 94.62 192 ARG A N 1
ATOM 1486 C CA . ARG A 1 192 ? 1.463 6.061 -15.129 1.00 94.62 192 ARG A CA 1
ATOM 1487 C C . ARG A 1 192 ? 2.779 5.320 -15.334 1.00 94.62 192 ARG A C 1
ATOM 1489 O O . ARG A 1 192 ? 3.659 5.779 -16.062 1.00 94.62 192 ARG A O 1
ATOM 1496 N N . ALA A 1 193 ? 2.884 4.112 -14.782 1.00 94.69 193 ALA A N 1
ATOM 1497 C CA . ALA A 1 193 ? 4.062 3.261 -14.968 1.00 94.69 193 ALA A CA 1
ATOM 1498 C C . ALA A 1 193 ? 4.380 3.016 -16.457 1.00 94.69 193 ALA A C 1
ATOM 1500 O O . ALA A 1 193 ? 5.531 3.121 -16.877 1.00 94.69 193 ALA A O 1
ATOM 1501 N N . LEU A 1 194 ? 3.353 2.769 -17.281 1.00 93.06 194 LEU A N 1
ATOM 1502 C CA . LEU A 1 194 ? 3.521 2.547 -18.721 1.00 93.06 194 LEU A CA 1
ATOM 1503 C C . LEU A 1 194 ? 4.117 3.764 -19.450 1.00 93.06 194 LEU A C 1
ATOM 1505 O O . LEU A 1 194 ? 4.890 3.588 -20.392 1.00 93.06 194 LEU A O 1
ATOM 1509 N N . ASP A 1 195 ? 3.777 4.981 -19.022 1.00 92.56 195 ASP A N 1
ATOM 1510 C CA . ASP A 1 195 ? 4.259 6.211 -19.657 1.00 92.56 195 ASP A CA 1
ATOM 1511 C C . ASP A 1 195 ? 5.781 6.338 -19.467 1.00 92.56 195 ASP A C 1
ATOM 1513 O O . ASP A 1 195 ? 6.518 6.549 -20.431 1.00 92.56 195 ASP A O 1
ATOM 1517 N N . TYR A 1 196 ? 6.283 6.060 -18.259 1.00 91.44 196 TYR A N 1
ATOM 1518 C CA . TYR A 1 196 ? 7.726 6.032 -17.999 1.00 91.44 196 TYR A CA 1
ATOM 1519 C C . TYR A 1 196 ? 8.443 4.857 -18.673 1.00 91.44 196 TYR A C 1
ATOM 1521 O O . TYR A 1 196 ? 9.546 5.039 -19.184 1.00 91.44 196 TYR A O 1
ATOM 1529 N N . ALA A 1 197 ? 7.822 3.676 -18.749 1.00 89.56 197 ALA A N 1
ATOM 1530 C CA . ALA A 1 197 ? 8.405 2.535 -19.459 1.00 89.56 197 ALA A CA 1
ATOM 1531 C C . ALA A 1 197 ? 8.609 2.820 -20.963 1.00 89.56 197 ALA A C 1
ATOM 1533 O O . ALA A 1 197 ? 9.579 2.347 -21.551 1.00 89.56 197 ALA A O 1
ATOM 1534 N N . ARG A 1 198 ? 7.724 3.616 -21.585 1.00 87.88 198 ARG A N 1
ATOM 1535 C CA . ARG A 1 198 ? 7.846 4.065 -22.988 1.00 87.88 198 ARG A CA 1
ATOM 1536 C C . ARG A 1 198 ? 8.923 5.124 -23.182 1.00 87.88 198 ARG A C 1
ATOM 1538 O O . ARG A 1 198 ? 9.610 5.127 -24.199 1.00 87.88 198 ARG A O 1
ATOM 1545 N N . GLU A 1 199 ? 9.038 6.040 -22.228 1.00 81.94 199 GLU A N 1
ATOM 1546 C CA . GLU A 1 199 ? 9.979 7.157 -22.294 1.00 81.94 199 GLU A CA 1
ATOM 1547 C C . GLU A 1 199 ? 11.389 6.799 -21.825 1.00 81.94 199 GLU A C 1
ATOM 1549 O O . GLU A 1 199 ? 12.303 7.607 -21.992 1.00 81.94 199 GLU A O 1
ATOM 1554 N N . SER A 1 200 ? 11.591 5.604 -21.264 1.00 66.81 200 SER A N 1
ATOM 1555 C CA . SER A 1 200 ? 12.903 5.131 -20.832 1.00 66.81 200 SER A CA 1
ATOM 1556 C C . SER A 1 200 ? 13.812 4.883 -22.043 1.00 66.81 200 SER A C 1
ATOM 1558 O O . SER A 1 200 ? 14.002 3.763 -22.513 1.00 66.81 200 SER A O 1
ATOM 1560 N N . ARG A 1 201 ? 14.407 5.960 -22.569 1.00 60.72 201 ARG A N 1
ATOM 1561 C CA . ARG A 1 201 ? 15.383 5.928 -23.675 1.00 60.72 201 ARG A CA 1
ATOM 1562 C C . ARG A 1 201 ? 16.730 5.328 -23.253 1.00 60.72 201 ARG A C 1
ATOM 1564 O O . ARG A 1 201 ? 17.630 5.217 -24.081 1.00 60.72 201 ARG A O 1
ATOM 1571 N N . PHE A 1 202 ? 16.885 4.977 -21.975 1.00 55.53 202 PHE A N 1
ATOM 1572 C CA . PHE A 1 202 ? 18.183 4.751 -21.345 1.00 55.53 202 PHE A CA 1
ATOM 1573 C C . PHE A 1 202 ? 18.521 3.289 -21.036 1.00 55.53 202 PHE A C 1
ATOM 1575 O O . PHE A 1 202 ? 19.652 3.025 -20.635 1.00 55.53 202 PHE A O 1
ATOM 1582 N N . HIS A 1 203 ? 17.635 2.314 -21.276 1.00 57.56 203 HIS A N 1
ATOM 1583 C CA . HIS A 1 203 ? 17.919 0.929 -20.877 1.00 57.56 203 HIS A CA 1
ATOM 1584 C C . HIS A 1 203 ? 17.568 -0.098 -21.966 1.00 57.56 203 HIS A C 1
ATOM 1586 O O . HIS A 1 203 ? 16.408 -0.468 -22.166 1.00 57.56 203 HIS A O 1
ATOM 1592 N N . ARG A 1 204 ? 18.602 -0.613 -22.661 1.00 62.12 204 ARG A N 1
ATOM 1593 C CA . ARG A 1 204 ? 18.502 -1.881 -23.411 1.00 62.12 204 ARG A CA 1
ATOM 1594 C C . ARG A 1 204 ? 18.021 -2.951 -22.424 1.00 62.12 204 ARG A C 1
ATOM 1596 O O . ARG A 1 204 ? 18.729 -3.233 -21.466 1.00 62.12 204 ARG A O 1
ATOM 1603 N N . GLY A 1 205 ? 16.828 -3.507 -22.638 1.00 65.69 205 GLY A N 1
ATOM 1604 C CA . GLY A 1 205 ? 16.239 -4.513 -21.742 1.00 65.69 205 GLY A CA 1
ATOM 1605 C C . GLY A 1 205 ? 14.863 -4.165 -21.171 1.00 65.69 205 GLY A C 1
ATOM 1606 O O . GLY A 1 205 ? 14.275 -5.011 -20.513 1.00 65.69 205 GLY A O 1
ATOM 1607 N N . CYS A 1 206 ? 14.300 -2.984 -21.462 1.00 79.50 206 CYS A N 1
ATOM 1608 C CA . CYS A 1 206 ? 12.955 -2.621 -20.985 1.00 79.50 206 CYS A CA 1
ATOM 1609 C C . CYS A 1 206 ? 11.783 -3.211 -21.775 1.00 79.50 206 CYS A C 1
ATOM 1611 O O . CYS A 1 206 ? 10.633 -3.082 -21.356 1.00 79.50 206 CYS A O 1
ATOM 1613 N N . ALA A 1 207 ? 12.050 -3.871 -22.904 1.00 82.50 207 ALA A N 1
ATOM 1614 C CA . ALA A 1 207 ? 11.008 -4.448 -23.752 1.00 82.50 207 ALA A CA 1
ATOM 1615 C C . ALA A 1 207 ? 10.059 -5.416 -23.004 1.00 82.50 207 ALA A C 1
ATOM 1617 O O . ALA A 1 207 ? 8.847 -5.280 -23.177 1.00 82.50 207 ALA A O 1
ATOM 1618 N N . PRO A 1 208 ? 10.536 -6.320 -22.119 1.00 82.81 208 PRO A N 1
ATOM 1619 C CA . PRO A 1 208 ? 9.654 -7.206 -21.356 1.00 82.81 208 PRO A CA 1
ATOM 1620 C C . PRO A 1 208 ? 8.729 -6.448 -20.397 1.00 82.81 208 PRO A C 1
ATOM 1622 O O . PRO A 1 208 ? 7.556 -6.796 -20.257 1.00 82.81 208 PRO A O 1
ATOM 1625 N N . LEU A 1 209 ? 9.231 -5.387 -19.757 1.00 87.25 209 LEU A N 1
ATOM 1626 C CA . LEU A 1 209 ? 8.434 -4.554 -18.857 1.00 87.25 209 LEU A CA 1
ATOM 1627 C C . LEU A 1 209 ? 7.365 -3.774 -19.623 1.00 87.25 209 LEU A C 1
ATOM 1629 O O . LEU A 1 209 ? 6.208 -3.733 -19.206 1.00 87.25 209 LEU A O 1
ATOM 1633 N N . LEU A 1 210 ? 7.741 -3.202 -20.768 1.00 88.50 210 LEU A N 1
ATOM 1634 C CA . LEU A 1 210 ? 6.813 -2.504 -21.646 1.00 88.50 210 LEU A CA 1
ATOM 1635 C C . LEU A 1 210 ? 5.670 -3.428 -22.084 1.00 88.50 210 LEU A C 1
ATOM 1637 O O . LEU A 1 210 ? 4.511 -3.039 -21.958 1.00 88.50 210 LEU A O 1
ATOM 1641 N N . GLN A 1 211 ? 5.987 -4.647 -22.531 1.00 86.00 211 GLN A N 1
ATOM 1642 C CA . GLN A 1 211 ? 4.984 -5.640 -22.920 1.00 86.00 211 GLN A CA 1
ATOM 1643 C C . GLN A 1 211 ? 4.064 -5.994 -21.745 1.00 86.00 211 GLN A C 1
ATOM 1645 O O . GLN A 1 211 ? 2.845 -5.912 -21.866 1.00 86.00 211 GLN A O 1
ATOM 1650 N N . THR A 1 212 ? 4.647 -6.283 -20.577 1.00 87.88 212 THR A N 1
ATOM 1651 C CA . THR A 1 212 ? 3.898 -6.649 -19.364 1.00 87.88 212 THR A CA 1
ATOM 1652 C C . THR A 1 212 ? 2.889 -5.566 -18.974 1.00 87.88 212 THR A C 1
ATOM 1654 O O . THR A 1 212 ? 1.733 -5.861 -18.675 1.00 87.88 212 THR A O 1
ATOM 1657 N N . LEU A 1 213 ? 3.308 -4.298 -18.984 1.00 89.44 213 LEU A N 1
ATOM 1658 C CA . LEU A 1 213 ? 2.428 -3.180 -18.645 1.00 89.44 213 LEU A CA 1
ATOM 1659 C C . LEU A 1 213 ? 1.368 -2.939 -19.727 1.00 89.44 213 LEU A C 1
ATOM 1661 O O . LEU A 1 213 ? 0.226 -2.645 -19.390 1.00 89.44 213 LEU A O 1
ATOM 1665 N N . GLN A 1 214 ? 1.708 -3.096 -21.010 1.00 87.62 214 GLN A N 1
ATOM 1666 C CA . GLN A 1 214 ? 0.742 -2.980 -22.108 1.00 87.62 214 GLN A CA 1
ATOM 1667 C C . GLN A 1 214 ? -0.370 -4.023 -21.998 1.00 87.62 214 GLN A C 1
ATOM 1669 O O . GLN A 1 214 ? -1.546 -3.656 -22.045 1.00 87.62 214 GLN A O 1
ATOM 1674 N N . ASP A 1 215 ? -0.011 -5.288 -21.780 1.00 86.62 215 ASP A N 1
ATOM 1675 C CA . ASP A 1 215 ? -0.965 -6.393 -21.673 1.00 86.62 215 ASP A CA 1
ATOM 1676 C C . ASP A 1 215 ? -1.946 -6.183 -20.513 1.00 86.62 215 ASP A C 1
ATOM 1678 O O . ASP A 1 215 ? -3.130 -6.482 -20.636 1.00 86.62 215 ASP A O 1
ATOM 1682 N N . LYS A 1 216 ? -1.481 -5.593 -19.404 1.00 81.12 216 LYS A N 1
ATOM 1683 C CA . LYS A 1 216 ? -2.313 -5.273 -18.233 1.00 81.12 216 LYS A CA 1
ATOM 1684 C C . LYS A 1 216 ? -3.193 -4.032 -18.393 1.00 81.12 216 LYS A C 1
ATOM 1686 O O . LYS A 1 216 ? -4.078 -3.822 -17.574 1.00 81.12 216 LYS A O 1
ATOM 1691 N N . THR A 1 217 ? -2.956 -3.211 -19.415 1.00 75.94 217 THR A N 1
ATOM 1692 C CA . THR A 1 217 ? -3.755 -2.002 -19.698 1.00 75.94 217 THR A CA 1
ATOM 1693 C C . THR A 1 217 ? -4.820 -2.200 -20.777 1.00 75.94 217 THR A C 1
ATOM 1695 O O . THR A 1 217 ? -5.598 -1.279 -21.027 1.00 75.94 217 THR A O 1
ATOM 1698 N N . ARG A 1 218 ? -4.860 -3.367 -21.435 1.00 70.44 218 ARG A N 1
ATOM 1699 C CA . ARG A 1 218 ? -5.879 -3.687 -22.440 1.00 70.44 218 ARG A CA 1
ATOM 1700 C C . ARG A 1 218 ? -7.180 -4.127 -21.732 1.00 70.44 218 ARG A C 1
ATOM 1702 O O . ARG A 1 218 ? -7.081 -4.932 -20.808 1.00 70.44 218 ARG A O 1
ATOM 1709 N N . PRO A 1 219 ? -8.347 -3.573 -22.116 1.00 50.88 219 PRO A N 1
ATOM 1710 C CA . PRO A 1 219 ? -9.645 -3.926 -21.535 1.00 50.88 219 PRO A CA 1
ATOM 1711 C C . PRO A 1 219 ? -10.060 -5.370 -21.828 1.00 50.88 219 PRO A C 1
ATOM 1713 O O . PRO A 1 219 ? -9.587 -5.928 -22.848 1.00 50.88 219 PRO A O 1
#

InterPro domains:
  IPR002110 Ankyrin repeat [PF12796] (127-210)
  IPR002110 Ankyrin repeat [PS50088] (156-188)
  IPR036770 Ankyrin repeat-containing domain superfamily [G3DSA:1.25.40.20] (114-218)
  IPR036770 Ankyrin repeat-containing domain superfamily [SSF48403] (116-204)

Organism: NCBI:txid582607

pLDDT: mean 78.41, std 18.56, range [30.03, 98.25]

Radius of gyration: 24.91 Å; chains: 1; bounding box: 92×47×54 Å